Protein AF-W7JUG6-F1 (afdb_monomer)

Nearest PDB structures (foldseek):
  3zx6-assembly1_B  TM=1.721E-01  e=7.228E+00  Archaeoglobus fulgidus DSM 4304

Sequence (295 aa):
MKQVMDNFHHQTQQRFHEHEERTIKNREKCKEQCEQDIQKLILKEKIQKELTEKLSALQIDISTHDIPTCVCEKSLADKTEKFCLKCGYGLGGALTSWEIFGYTGIYGWANYAAVLAHEAGVKAGIKVVIDMFSDIPSLSRFTGFDLTKMIDGTNFNVPMEIVKVVKGLSTKLCGSSKINSFCHFPDMNNGKSLLEFANSASNAGIAQASSVQGSKVQFIKTTVADLSYNMIVSGITILVIVLVMVIIYLILRYRRKKKIYINALLFYILNYTILSNTMGLNIKKIYFFRTTNIM

Mean predicted aligned error: 19.78 Å

InterPro domains:
  IPR006373 Variant surface antigen Rifin [PF02009] (1-260)
  IPR006373 Variant surface antigen Rifin [TIGR01477] (1-260)

Foldseek 3Di:
DVVVVVVVVVVVVVVVVVVVVVVVVVVVVVVVVVVVVVVVVVVVVVVVVVVVVVVVVVVVVPPDDDDPPDDDDDDVVVVVVVVVVVVVPVPPDDPPPCPPCLPVVLVVVLVVLLVVLLVVLLVQLQVLLVVLVVPPPLNVPDPDDDSDVQTGSVPQLPLVSQLVSLVVCLCVGQPPHPPTPSVCQCPPPPNVNSSVSSNVSNVSSNVSSCVSSVVSSVVSVVVSVVSVVVVVVVVVVVVVVVVVVVVVVVVVVVVVVVVVVVVVVVVVVVVVVVVCVVVPPPPVPPVPPPPPDDD

Secondary structure (DSSP, 8-state):
-HHHHHHHHHHHHHHHHHHHHHHHHHHHHHHHHHHHHHHHHHHHHHHHHHHHHHHHHHHHH-SSS--------S-SHHHHHHHHHHHHTT-SS-TTSHHHHHHHHHHHHHHHHHHHHHHHHHHHHHHHHHHHHHT-TTTTT--S--GGGT--TTTTT-HHHHHHHHHHHHHHHHTT---SHHHHTTTGGGGHHHHHHHHHHHHHHHHHHHHHHHHHHHHHHHHHHHHHHHHHHHHHHHHHHHHHHHHHHHHHHHHHHHHHHHHHHHHHHHHHHHHHHHTT--GGGTSSSSSS---

Solvent-accessible surface area (backbone atoms only — not comparable to full-atom values): 16747 Å² total; per-residue (Å²): 112,69,72,61,53,54,52,52,51,52,55,50,55,53,52,49,54,61,50,50,54,51,53,52,56,54,51,50,54,52,49,54,51,50,53,53,51,51,53,51,50,55,54,50,51,52,52,50,52,55,52,50,52,54,50,55,56,53,56,68,70,66,70,88,83,82,84,80,81,82,78,84,67,93,66,56,78,78,51,53,59,60,52,55,55,56,63,65,69,67,72,86,76,65,100,78,56,70,79,70,52,58,62,57,47,53,55,53,50,48,54,55,50,43,53,55,23,45,54,53,5,42,56,46,9,40,49,49,35,50,49,58,53,61,68,35,81,62,51,71,76,62,81,91,78,63,64,75,81,76,45,45,90,85,35,42,72,34,35,70,50,42,43,49,50,53,49,54,47,33,57,72,75,29,69,93,54,66,83,46,70,55,48,43,38,60,57,35,78,84,26,48,57,35,51,51,49,20,44,51,36,14,51,50,9,48,50,43,13,50,52,51,19,48,57,45,44,50,52,50,52,51,53,52,50,53,52,52,50,54,52,52,55,52,52,53,53,52,52,52,53,52,51,52,51,50,52,53,48,51,54,54,51,53,53,51,54,52,53,53,54,53,51,52,52,52,51,52,51,50,52,53,53,49,51,43,63,74,67,68,62,73,68,89,70,73,86,78,80,82,89,84,83,84,127

Organism: NCBI:txid1237627

Radius of gyration: 43.35 Å; Cα contacts (8 Å, |Δi|>4): 117; chains: 1; bounding box: 102×47×135 Å

pLDDT: mean 71.57, std 19.26, range [26.8, 96.69]

Structure (mmCIF, N/CA/C/O backbone):
data_AF-W7JUG6-F1
#
_entry.id   AF-W7JUG6-F1
#
loop_
_atom_site.group_PDB
_atom_site.id
_atom_site.type_symbol
_atom_site.label_atom_id
_atom_site.label_alt_id
_atom_site.label_comp_id
_atom_site.label_asym_id
_atom_site.label_entity_id
_atom_site.label_seq_id
_atom_site.pdbx_PDB_ins_code
_atom_site.Cartn_x
_atom_site.Cartn_y
_atom_site.Cartn_z
_atom_site.occupancy
_atom_site.B_iso_or_equiv
_atom_site.auth_seq_id
_atom_site.auth_comp_id
_atom_site.auth_asym_id
_atom_site.auth_atom_id
_atom_site.pdbx_PDB_model_num
ATOM 1 N N . MET A 1 1 ? -71.637 -14.918 56.277 1.00 54.50 1 MET A N 1
ATOM 2 C CA . MET A 1 1 ? -70.154 -14.966 56.326 1.00 54.50 1 MET A CA 1
ATOM 3 C C . MET A 1 1 ? -69.550 -16.188 55.633 1.00 54.50 1 MET A C 1
ATOM 5 O O . MET A 1 1 ? -68.604 -15.983 54.890 1.00 54.50 1 MET A O 1
ATOM 9 N N . LYS A 1 2 ? -70.084 -17.415 55.785 1.00 52.69 2 LYS A N 1
ATOM 10 C CA . LYS A 1 2 ? -69.535 -18.621 55.116 1.00 52.69 2 LYS A CA 1
ATOM 11 C C . LYS A 1 2 ? -69.431 -18.514 53.581 1.00 52.69 2 LYS A C 1
ATOM 13 O O . LYS A 1 2 ? -68.357 -18.729 53.044 1.00 52.69 2 LYS A O 1
ATOM 18 N N . GLN A 1 3 ? -70.479 -18.034 52.904 1.00 59.62 3 GLN A N 1
ATOM 19 C CA . GLN A 1 3 ? -70.476 -17.869 51.437 1.00 59.62 3 GLN A CA 1
ATOM 20 C C . GLN A 1 3 ? -69.409 -16.906 50.889 1.00 59.62 3 GLN A C 1
ATOM 22 O O . GLN A 1 3 ? -68.947 -17.082 49.768 1.00 59.62 3 GLN A O 1
ATOM 27 N N . VAL A 1 4 ? -69.010 -15.884 51.653 1.00 59.19 4 VAL A N 1
ATOM 28 C CA . VAL A 1 4 ? -67.975 -14.934 51.206 1.00 59.19 4 VAL A CA 1
ATOM 29 C C . VAL A 1 4 ? -66.593 -15.580 51.309 1.00 59.19 4 VAL A C 1
ATOM 31 O O . VAL A 1 4 ? -65.774 -15.417 50.410 1.00 59.19 4 VAL A O 1
ATOM 34 N N . MET A 1 5 ? -66.359 -16.366 52.362 1.00 52.78 5 MET A N 1
ATOM 35 C CA . MET A 1 5 ? -65.107 -17.098 52.567 1.00 52.78 5 MET A CA 1
ATOM 36 C C . MET A 1 5 ? -64.889 -18.164 51.484 1.00 52.78 5 MET A C 1
ATOM 38 O O . MET A 1 5 ? -63.803 -18.233 50.914 1.00 52.78 5 MET A O 1
ATOM 42 N N . ASP A 1 6 ? -65.934 -18.927 51.146 1.00 62.78 6 ASP A N 1
ATOM 43 C CA . ASP A 1 6 ? -65.872 -19.957 50.099 1.00 62.78 6 ASP A CA 1
ATOM 44 C C . ASP A 1 6 ? -65.598 -19.349 48.715 1.00 62.78 6 ASP A C 1
ATOM 46 O O . ASP A 1 6 ? -64.808 -19.886 47.939 1.00 62.78 6 ASP A O 1
ATOM 50 N N . ASN A 1 7 ? -66.163 -18.171 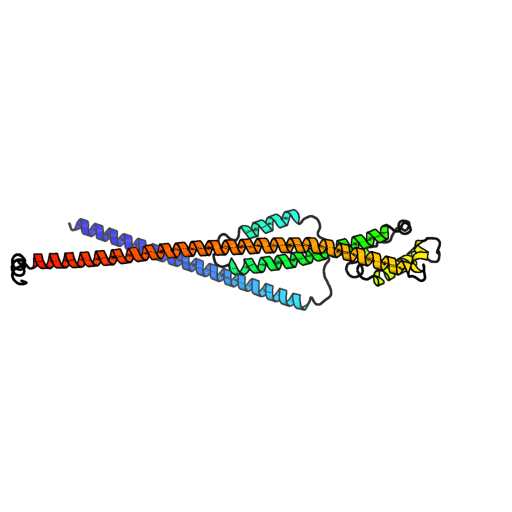48.424 1.00 65.38 7 ASN A N 1
ATOM 51 C CA . ASN A 1 7 ? -65.933 -17.478 47.156 1.00 65.38 7 ASN A CA 1
ATOM 52 C C . ASN A 1 7 ? -64.491 -16.946 47.032 1.00 65.38 7 ASN A C 1
ATOM 54 O O . ASN A 1 7 ? -63.875 -17.035 45.969 1.00 65.38 7 ASN A O 1
ATOM 58 N N . PHE A 1 8 ? -63.911 -16.447 48.131 1.00 63.53 8 PHE A N 1
ATOM 59 C CA . PHE A 1 8 ? -62.494 -16.071 48.172 1.00 63.53 8 PHE A CA 1
ATOM 60 C C . PHE A 1 8 ? -61.577 -17.283 48.010 1.00 63.53 8 PHE A C 1
ATOM 62 O O . PHE A 1 8 ? -60.572 -17.182 47.302 1.00 63.53 8 PHE A O 1
ATOM 69 N N . HIS A 1 9 ? -61.926 -18.417 48.623 1.00 63.81 9 HIS A N 1
ATOM 70 C CA . HIS A 1 9 ? -61.143 -19.648 48.539 1.00 63.81 9 HIS A CA 1
ATOM 71 C C . HIS A 1 9 ? -61.149 -20.232 47.119 1.00 63.81 9 HIS A C 1
ATOM 73 O O . HIS A 1 9 ? -60.099 -20.627 46.609 1.00 63.81 9 HIS A O 1
ATOM 79 N N . HIS A 1 10 ? -62.299 -20.193 46.440 1.00 68.56 10 HIS A N 1
ATOM 80 C CA . HIS A 1 10 ? -62.433 -20.622 45.049 1.00 68.56 10 HIS A CA 1
ATOM 81 C C . HIS A 1 10 ? -61.650 -19.707 44.091 1.00 68.56 10 HIS A C 1
ATOM 83 O O . HIS A 1 10 ? -60.929 -20.183 43.214 1.00 68.56 10 HIS A O 1
ATOM 89 N N . GLN A 1 11 ? -61.713 -18.383 44.289 1.00 63.59 11 GLN A N 1
ATOM 90 C CA . GLN A 1 11 ? -60.948 -17.425 43.481 1.00 63.59 11 GLN A CA 1
ATOM 91 C C . GLN A 1 11 ? -59.433 -17.507 43.705 1.00 63.59 11 GLN A C 1
ATOM 93 O O . GLN A 1 11 ? -58.660 -17.264 42.776 1.00 63.59 11 GLN A O 1
ATOM 98 N N . THR A 1 12 ? -58.979 -17.812 44.925 1.00 62.09 12 THR A N 1
ATOM 99 C CA . THR A 1 12 ? -57.544 -18.010 45.182 1.00 62.09 12 THR A CA 1
ATOM 100 C C . THR A 1 12 ? -57.057 -19.299 44.538 1.00 62.09 12 THR A C 1
ATOM 102 O O . THR A 1 12 ? -56.051 -19.260 43.835 1.00 62.09 12 THR A O 1
ATOM 105 N N . GLN A 1 13 ? -57.796 -20.402 44.677 1.00 68.00 13 GLN A N 1
ATOM 106 C CA . GLN A 1 13 ? -57.435 -21.688 44.077 1.00 68.00 13 GLN A CA 1
ATOM 107 C C . GLN A 1 13 ? -57.355 -21.619 42.544 1.00 68.00 13 GLN A C 1
ATOM 109 O O . GLN A 1 13 ? -56.400 -22.117 41.950 1.00 68.00 13 GLN A O 1
ATOM 114 N N . GLN A 1 14 ? -58.287 -20.913 41.901 1.00 68.31 14 GLN A N 1
ATOM 115 C CA . GLN A 1 14 ? -58.276 -20.730 40.449 1.00 68.31 14 GLN A CA 1
ATOM 116 C C . GLN A 1 14 ? -57.063 -19.913 39.971 1.00 68.31 14 GLN A C 1
ATOM 118 O O . GLN A 1 14 ? -56.427 -20.273 38.982 1.00 68.31 14 GLN A O 1
ATOM 123 N N . ARG A 1 15 ? -56.667 -18.868 40.715 1.00 59.06 15 ARG A N 1
ATOM 124 C CA . ARG A 1 15 ? -55.464 -18.080 40.396 1.00 59.06 15 ARG A CA 1
ATOM 125 C C . ARG A 1 15 ? -54.160 -18.844 40.603 1.00 59.06 15 ARG A C 1
ATOM 127 O O . ARG A 1 15 ? -53.199 -18.565 39.891 1.00 59.06 15 ARG A O 1
ATOM 134 N N . PHE A 1 16 ? -54.111 -19.789 41.542 1.00 64.31 16 PHE A N 1
ATOM 135 C CA . PHE A 1 16 ? -52.936 -20.642 41.722 1.00 64.31 16 PHE A CA 1
ATOM 136 C C . PHE A 1 16 ? -52.746 -21.592 40.536 1.00 64.31 16 PHE A C 1
ATOM 138 O O . PHE A 1 16 ? -51.653 -21.616 39.973 1.00 64.31 16 PHE A O 1
ATOM 145 N N . HIS A 1 17 ? -53.807 -22.264 40.081 1.00 73.81 17 HIS A N 1
ATOM 146 C CA . HIS A 1 17 ? -53.738 -23.128 38.895 1.00 73.81 17 HIS A CA 1
ATOM 147 C C . HIS A 1 17 ? -53.342 -22.354 37.629 1.00 73.81 17 HIS A C 1
ATOM 149 O O . HIS A 1 17 ? -52.449 -22.768 36.895 1.00 73.81 17 HIS A O 1
ATOM 155 N N . GLU A 1 18 ? -53.911 -21.167 37.423 1.00 70.69 18 GLU A N 1
ATOM 156 C CA . GLU A 1 18 ? -53.610 -20.324 36.259 1.00 70.69 18 GLU A CA 1
ATOM 157 C C . GLU A 1 18 ? -52.187 -19.721 36.298 1.00 70.69 18 GLU A C 1
ATOM 159 O O . GLU A 1 18 ? -51.617 -19.328 35.272 1.00 70.69 18 GLU A O 1
ATOM 164 N N . HIS A 1 19 ? -51.586 -19.617 37.487 1.00 61.34 19 HIS A N 1
ATOM 165 C CA . HIS A 1 19 ? -50.191 -19.210 37.647 1.00 61.34 19 HIS A CA 1
ATOM 166 C C . HIS A 1 19 ? -49.226 -20.388 37.443 1.00 61.34 19 HIS A C 1
ATOM 168 O O . HIS A 1 19 ? -48.130 -20.182 36.916 1.00 61.34 19 HIS A O 1
ATOM 174 N N . GLU A 1 20 ? -49.627 -21.600 37.826 1.00 72.00 20 GLU A N 1
ATOM 175 C CA . GLU A 1 20 ? -48.858 -22.835 37.657 1.00 72.00 20 GLU A CA 1
ATOM 176 C C . GLU A 1 20 ? -48.806 -23.285 36.188 1.00 72.00 20 GLU A C 1
ATOM 178 O O . GLU A 1 20 ? -47.730 -23.557 35.657 1.00 72.00 20 GLU A O 1
ATOM 183 N N . GLU A 1 21 ? -49.924 -23.223 35.461 1.00 76.06 21 GLU A N 1
ATOM 184 C CA . GLU A 1 21 ? -49.938 -23.503 34.018 1.00 76.06 21 GLU A CA 1
ATOM 185 C C . GLU A 1 21 ? -49.058 -22.521 33.229 1.00 76.06 21 GLU A C 1
ATOM 187 O O . GLU A 1 21 ? -48.321 -22.911 32.318 1.00 76.06 21 GLU A O 1
ATOM 192 N N . ARG A 1 22 ? -49.063 -21.233 33.603 1.00 69.56 22 ARG A N 1
ATOM 193 C CA . ARG A 1 22 ? -48.196 -20.225 32.971 1.00 69.56 22 ARG A CA 1
ATOM 194 C C . ARG A 1 22 ? -46.717 -20.468 33.243 1.00 69.56 22 ARG A C 1
ATOM 196 O O . ARG A 1 22 ? -45.898 -20.250 32.348 1.00 69.56 22 ARG A O 1
ATOM 203 N N . THR A 1 23 ? -46.347 -20.891 34.452 1.00 57.12 23 THR A N 1
ATOM 204 C CA . THR A 1 23 ? -44.943 -21.176 34.776 1.00 57.12 23 THR A CA 1
ATOM 205 C C . THR A 1 23 ? -44.452 -22.448 34.093 1.00 57.12 23 THR A C 1
ATOM 207 O O . THR A 1 23 ? -43.307 -22.460 33.640 1.00 57.12 23 THR A O 1
ATOM 210 N N . ILE A 1 24 ? -45.298 -23.470 33.935 1.00 71.25 24 ILE A N 1
ATOM 211 C CA . ILE A 1 24 ? -44.975 -24.688 33.176 1.00 71.25 24 ILE A CA 1
ATOM 212 C C . ILE A 1 24 ? -44.781 -24.361 31.688 1.00 71.25 24 ILE A C 1
ATOM 214 O O . ILE A 1 24 ? -43.706 -24.616 31.144 1.00 71.25 24 ILE A O 1
ATOM 218 N N . LYS A 1 25 ? -45.737 -23.668 31.057 1.00 79.00 25 LYS A N 1
ATOM 219 C CA . LYS A 1 25 ? -45.674 -23.299 29.630 1.00 79.00 25 LYS A CA 1
ATOM 220 C C . LYS A 1 25 ? -44.464 -22.427 29.280 1.00 79.00 25 LYS A C 1
ATOM 222 O O . LYS A 1 25 ? -43.859 -22.579 28.220 1.00 79.00 25 LYS A O 1
ATOM 227 N N . ASN A 1 26 ? -44.086 -21.505 30.165 1.00 66.44 26 ASN A N 1
ATOM 228 C CA . ASN A 1 26 ? -42.900 -20.670 29.958 1.00 66.44 26 ASN A CA 1
ATOM 229 C C . ASN A 1 26 ? -41.591 -21.455 30.136 1.00 66.44 26 ASN A C 1
ATOM 231 O O . ASN A 1 26 ? -40.605 -21.148 29.467 1.00 66.44 26 ASN A O 1
ATOM 235 N N . ARG A 1 27 ? -41.570 -22.477 31.003 1.00 66.81 27 ARG A N 1
ATOM 236 C CA . ARG A 1 27 ? -40.413 -23.371 31.158 1.00 66.81 27 ARG A CA 1
ATOM 237 C C . ARG A 1 27 ? -40.226 -24.279 29.945 1.00 66.81 27 ARG A C 1
ATOM 239 O O . ARG A 1 27 ? -39.087 -24.472 29.534 1.00 66.81 27 ARG A O 1
ATOM 246 N N . GLU A 1 28 ? -41.307 -24.786 29.358 1.00 73.50 28 GLU A N 1
ATOM 247 C CA . GLU A 1 28 ? -41.257 -25.598 28.133 1.00 73.50 28 GLU A CA 1
ATOM 248 C C . GLU A 1 28 ? -40.727 -24.798 26.940 1.00 73.50 28 GLU A C 1
ATOM 250 O O . GLU A 1 28 ? -39.766 -25.222 26.305 1.00 73.50 28 GLU A O 1
ATOM 255 N N . LYS A 1 29 ? -41.235 -23.577 26.719 1.00 72.94 29 LYS A N 1
ATOM 256 C CA . LYS A 1 29 ? -40.727 -22.687 25.658 1.00 72.94 29 LYS A CA 1
ATOM 257 C C . LYS A 1 29 ? -39.239 -22.368 25.796 1.00 72.94 29 LYS A C 1
ATOM 259 O O . LYS A 1 29 ? -38.524 -22.312 24.802 1.00 72.94 29 LYS A O 1
ATOM 264 N N . CYS A 1 30 ? -38.773 -22.163 27.028 1.00 70.00 30 CYS A N 1
ATOM 265 C CA . CYS A 1 30 ? -37.365 -21.882 27.295 1.00 70.00 30 CYS A CA 1
ATOM 266 C C . CYS A 1 30 ? -36.477 -23.112 27.020 1.00 70.00 30 CYS A C 1
ATOM 268 O O . CYS A 1 30 ? -35.371 -22.965 26.504 1.00 70.00 30 CYS A O 1
ATOM 270 N N . LYS A 1 31 ? -36.970 -24.328 27.306 1.00 73.75 31 LYS A N 1
ATOM 271 C CA . LYS A 1 31 ? -36.274 -25.579 26.963 1.00 73.75 31 LYS A CA 1
ATOM 272 C C . LYS A 1 31 ? -36.192 -25.796 25.453 1.00 73.75 31 LYS A C 1
ATOM 274 O O . LYS A 1 31 ? -35.100 -26.061 24.965 1.00 73.75 31 LYS A O 1
ATOM 279 N N . GLU A 1 32 ? -37.290 -25.606 24.719 1.00 80.25 32 GLU A N 1
ATOM 280 C CA . GLU A 1 32 ? -37.293 -25.727 23.252 1.00 80.25 32 GLU A CA 1
ATOM 281 C C . GLU A 1 32 ? -36.349 -24.715 22.589 1.00 80.25 32 GLU A C 1
ATOM 283 O O . GLU A 1 32 ? -35.596 -25.070 21.685 1.00 80.25 32 GLU A O 1
ATOM 288 N N . GLN A 1 33 ? -36.335 -23.464 23.061 1.00 64.88 33 GLN A N 1
ATOM 289 C CA . GLN A 1 33 ? -35.407 -22.447 22.558 1.00 64.88 33 GLN A CA 1
ATOM 290 C C . GLN A 1 33 ? -33.948 -22.808 22.851 1.00 64.88 33 GLN A C 1
ATOM 292 O O . GLN A 1 33 ? -33.101 -22.693 21.969 1.00 64.88 33 GLN A O 1
ATOM 297 N N . CYS A 1 34 ? -33.660 -23.304 24.058 1.00 68.06 34 CYS A N 1
ATOM 298 C CA . CYS A 1 34 ? -32.319 -23.743 24.434 1.00 68.06 34 CYS A CA 1
ATOM 299 C C . CYS A 1 34 ? -31.840 -24.919 23.566 1.00 68.06 34 CYS A C 1
ATOM 301 O O . CYS A 1 34 ? -30.722 -24.891 23.057 1.00 68.06 34 CYS A O 1
ATOM 303 N N . GLU A 1 35 ? -32.689 -25.922 23.323 1.00 80.94 35 GLU A N 1
ATOM 304 C CA . GLU A 1 35 ? -32.355 -27.057 22.452 1.00 80.94 35 GLU A CA 1
ATOM 305 C C . GLU A 1 35 ? -32.130 -26.627 20.996 1.00 80.94 35 GLU A C 1
ATOM 307 O O . GLU A 1 35 ? -31.169 -27.072 20.362 1.00 80.94 35 GLU A O 1
ATOM 312 N N . GLN A 1 36 ? -32.953 -25.713 20.474 1.00 82.00 36 GLN A N 1
ATOM 313 C CA . GLN A 1 36 ? -32.774 -25.159 19.129 1.00 82.00 36 GLN A CA 1
ATOM 314 C C . GLN A 1 36 ? -31.471 -24.365 18.989 1.00 82.00 36 GLN A C 1
ATOM 316 O O . GLN A 1 36 ? -30.787 -24.476 17.967 1.00 82.00 36 GLN A O 1
ATOM 321 N N . ASP A 1 37 ? -31.108 -23.577 19.997 1.00 69.31 37 ASP A N 1
ATOM 322 C CA . ASP A 1 37 ? -29.883 -22.781 19.970 1.00 69.31 37 ASP A CA 1
ATOM 323 C C . ASP A 1 37 ? -28.635 -23.657 20.127 1.00 69.31 37 ASP A C 1
ATOM 325 O O . ASP A 1 37 ? -27.654 -23.445 19.411 1.00 69.31 37 ASP A O 1
ATOM 329 N N . ILE A 1 38 ? -28.690 -24.708 20.954 1.00 78.94 38 ILE A N 1
ATOM 330 C CA . ILE A 1 38 ? -27.624 -25.715 21.054 1.00 78.94 38 ILE A CA 1
ATOM 331 C C . ILE A 1 38 ? -27.435 -26.437 19.712 1.00 78.94 38 ILE A C 1
ATOM 333 O O . ILE A 1 38 ? -26.302 -26.566 19.245 1.00 78.94 38 ILE A O 1
ATOM 337 N N . GLN A 1 39 ? -28.516 -26.852 19.039 1.00 74.75 39 GLN A N 1
ATOM 338 C CA . GLN A 1 39 ? -28.408 -27.481 17.716 1.00 74.75 39 GLN A CA 1
ATOM 339 C C . GLN A 1 39 ? -27.792 -26.544 16.668 1.00 74.75 39 GLN A C 1
ATOM 341 O O . GLN A 1 39 ? -26.956 -26.978 15.872 1.00 74.75 39 GLN A O 1
ATOM 346 N N . LYS A 1 40 ? -28.144 -25.251 16.681 1.00 78.50 40 LYS A N 1
ATOM 347 C CA . LYS A 1 40 ? -27.527 -24.249 15.794 1.00 78.50 40 LYS A CA 1
ATOM 348 C C . LYS A 1 40 ? -26.044 -24.047 16.093 1.00 78.50 40 LYS A C 1
ATOM 350 O O . LYS A 1 40 ? -25.264 -23.879 15.156 1.00 78.50 40 LYS A O 1
ATOM 355 N N . LEU A 1 41 ? -25.650 -24.068 17.366 1.00 80.44 41 LEU A N 1
ATOM 356 C CA . LEU A 1 41 ? -24.260 -23.886 17.785 1.00 80.44 41 LEU A CA 1
ATOM 357 C C . LEU A 1 41 ? -23.396 -25.074 17.334 1.00 80.44 41 LEU A C 1
ATOM 359 O O . LEU A 1 41 ? -22.371 -24.862 16.689 1.00 80.44 41 LEU A O 1
ATOM 363 N N . ILE A 1 42 ? -23.883 -26.306 17.521 1.00 83.19 42 ILE A N 1
ATOM 364 C CA . ILE A 1 42 ? -23.223 -27.534 17.042 1.00 83.19 42 ILE A CA 1
ATOM 365 C C . ILE A 1 42 ? -23.097 -27.546 15.510 1.00 83.19 42 ILE A C 1
ATOM 367 O O . ILE A 1 42 ? -22.052 -27.915 14.970 1.00 83.19 42 ILE A O 1
ATOM 371 N N . LEU A 1 43 ? -24.141 -27.130 14.781 1.00 82.81 43 LEU A N 1
ATOM 372 C CA . LEU A 1 43 ? -24.096 -27.061 13.316 1.00 82.81 43 LEU A CA 1
ATOM 373 C C . LEU A 1 43 ? -23.068 -26.025 12.832 1.00 82.81 43 LEU A C 1
ATOM 375 O O . LEU A 1 43 ? -22.334 -26.276 11.876 1.00 82.81 43 LEU A O 1
ATOM 379 N N . LYS A 1 44 ? -22.982 -24.879 13.515 1.00 73.88 44 LYS A N 1
ATOM 380 C CA . LYS A 1 44 ? -22.024 -23.814 13.202 1.00 73.88 44 LYS A CA 1
ATOM 381 C C . LYS A 1 44 ? -20.581 -24.238 13.484 1.00 73.88 44 LYS A C 1
ATOM 383 O O . LYS A 1 44 ? -19.711 -23.965 12.659 1.00 73.88 44 LYS A O 1
ATOM 388 N N . GLU A 1 45 ? -20.337 -24.943 14.588 1.00 76.06 45 GLU A N 1
ATOM 389 C CA . GLU A 1 45 ? -19.022 -25.516 14.900 1.00 76.06 45 GLU A CA 1
ATOM 390 C C . GLU A 1 45 ? -18.595 -26.567 13.869 1.00 76.06 45 GLU A C 1
ATOM 392 O O . GLU A 1 45 ? -17.447 -26.547 13.426 1.00 76.06 45 GLU A O 1
ATOM 397 N N . LYS A 1 46 ? -19.513 -27.433 13.413 1.00 82.81 46 LYS A N 1
ATOM 398 C CA . LYS A 1 46 ? -19.225 -28.405 12.341 1.00 82.81 46 LYS A CA 1
ATOM 399 C C . LYS A 1 46 ? -18.790 -27.729 11.041 1.00 82.81 46 LYS A C 1
ATOM 401 O O . LYS A 1 46 ? -17.787 -28.137 10.463 1.00 82.81 46 LYS A O 1
ATOM 406 N N . ILE A 1 47 ? -19.500 -26.684 10.607 1.00 76.81 47 ILE A N 1
ATOM 407 C CA . ILE A 1 47 ? -19.154 -25.940 9.384 1.00 76.81 47 ILE A CA 1
ATOM 408 C C . ILE A 1 47 ? -17.815 -25.216 9.547 1.00 76.81 47 ILE A C 1
ATOM 410 O O . ILE A 1 47 ? -16.999 -25.242 8.630 1.00 76.81 47 ILE A O 1
ATOM 414 N N . GLN A 1 48 ? -17.557 -24.592 10.703 1.00 57.28 48 GLN A N 1
ATOM 415 C CA . GLN A 1 48 ? -16.265 -23.948 10.951 1.00 57.28 48 GLN A CA 1
ATOM 416 C C . GLN A 1 48 ? -15.118 -24.952 10.926 1.00 57.28 48 GLN A C 1
ATOM 418 O O . GLN A 1 48 ? -14.107 -24.677 10.289 1.00 57.28 48 GLN A O 1
ATOM 423 N N . LYS A 1 49 ? -15.280 -26.118 11.558 1.00 81.62 49 LYS A N 1
ATOM 424 C CA . LYS A 1 49 ? -14.246 -27.152 11.572 1.00 81.62 49 LYS A CA 1
ATOM 425 C C . LYS A 1 49 ? -13.937 -27.664 10.163 1.00 81.62 49 LYS A C 1
ATOM 427 O O . LYS A 1 49 ? -12.770 -27.737 9.795 1.00 81.62 49 LYS A O 1
ATOM 432 N N . GLU A 1 50 ? -14.964 -27.923 9.353 1.00 75.88 50 GLU A N 1
ATOM 433 C CA . GLU A 1 50 ? -14.781 -28.368 7.966 1.00 75.88 50 GLU A CA 1
ATOM 434 C C . GLU A 1 50 ? -14.133 -27.280 7.089 1.00 75.88 50 GLU A C 1
ATOM 436 O O . GLU A 1 50 ? -13.278 -27.572 6.252 1.00 75.88 50 GLU A O 1
ATOM 441 N N . LEU A 1 51 ? -14.493 -26.009 7.299 1.00 67.50 51 LEU A N 1
ATOM 442 C CA . LEU A 1 51 ? -13.898 -24.880 6.582 1.00 67.50 51 LEU A CA 1
ATOM 443 C C . LEU A 1 51 ? -12.423 -24.682 6.966 1.00 67.50 51 LEU A C 1
ATOM 445 O O . LEU A 1 51 ? -11.592 -24.453 6.093 1.00 67.50 51 LEU A O 1
ATOM 449 N N . THR A 1 52 ? -12.086 -24.785 8.254 1.00 64.31 52 THR A N 1
ATOM 450 C CA . THR A 1 52 ? -10.709 -24.654 8.746 1.00 64.31 52 THR A CA 1
ATOM 451 C C . THR A 1 52 ? -9.833 -25.805 8.267 1.00 64.31 52 THR A C 1
ATOM 453 O O . THR A 1 52 ? -8.716 -25.553 7.826 1.00 64.31 52 THR A O 1
ATOM 456 N N . GLU A 1 53 ? -10.336 -27.042 8.269 1.00 72.19 53 GLU A N 1
ATOM 457 C CA . GLU A 1 53 ? -9.609 -28.195 7.724 1.00 72.19 53 GLU A CA 1
ATOM 458 C C . GLU A 1 53 ? -9.346 -28.020 6.220 1.00 72.19 53 GLU A C 1
ATOM 460 O O . GLU A 1 53 ? -8.196 -28.132 5.791 1.00 72.19 53 GLU A O 1
ATOM 465 N N . LYS A 1 54 ? -10.352 -27.618 5.426 1.00 67.81 54 LYS A N 1
ATOM 466 C CA . LYS A 1 54 ? -10.171 -27.340 3.986 1.00 67.81 54 LYS A CA 1
ATOM 467 C C . LYS A 1 54 ? -9.210 -26.184 3.713 1.00 67.81 54 LYS A C 1
ATOM 469 O O . LYS A 1 54 ? -8.402 -26.279 2.796 1.00 67.81 54 LYS A O 1
ATOM 474 N N . LEU A 1 55 ? -9.264 -25.111 4.503 1.00 61.22 55 LEU A N 1
ATOM 475 C CA . LEU A 1 55 ? -8.338 -23.984 4.364 1.00 61.22 55 LEU A CA 1
ATOM 476 C C . LEU A 1 55 ? -6.911 -24.363 4.770 1.00 61.22 55 LEU A C 1
ATOM 478 O O . LEU A 1 55 ? -5.972 -23.958 4.096 1.00 61.22 55 LEU A O 1
ATOM 482 N N .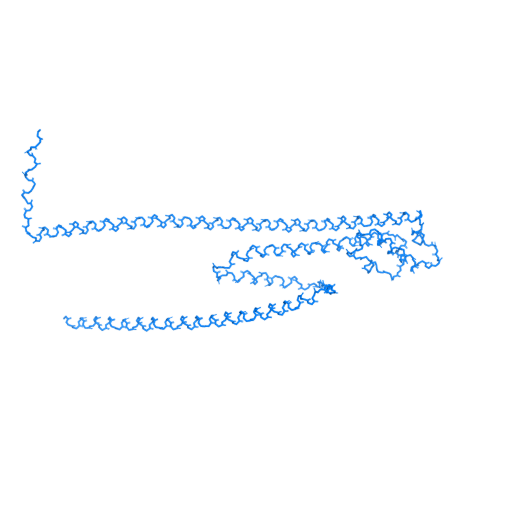 SER A 1 56 ? -6.740 -25.180 5.812 1.00 56.72 56 SER A N 1
ATOM 483 C CA . SER A 1 56 ? -5.422 -25.667 6.233 1.00 56.72 56 SER A CA 1
ATOM 484 C C . SER A 1 56 ? -4.801 -26.632 5.219 1.00 56.72 56 SER A C 1
ATOM 486 O O . SER A 1 56 ? -3.602 -26.556 4.970 1.00 56.72 56 SER A O 1
ATOM 488 N N . ALA A 1 57 ? -5.619 -27.467 4.567 1.00 54.69 57 ALA A N 1
ATOM 489 C CA . ALA A 1 57 ? -5.184 -28.319 3.466 1.00 54.69 57 ALA A CA 1
ATOM 490 C C . ALA A 1 57 ? -4.770 -27.487 2.239 1.00 54.69 57 ALA A C 1
ATOM 492 O O . ALA A 1 57 ? -3.699 -27.716 1.688 1.00 54.69 57 ALA A O 1
ATOM 493 N N . LEU A 1 58 ? -5.548 -26.458 1.869 1.00 49.53 58 LEU A N 1
ATOM 494 C CA . LEU A 1 58 ? -5.183 -25.538 0.781 1.00 49.53 58 LEU A CA 1
ATOM 495 C C . LEU A 1 58 ? -3.910 -24.732 1.081 1.00 49.53 58 LEU A C 1
ATOM 4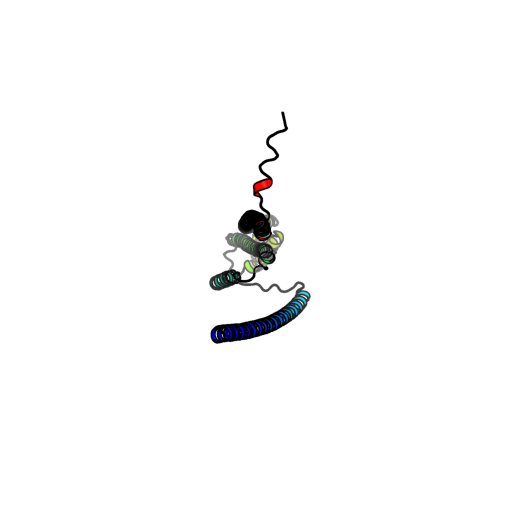97 O O . LEU A 1 58 ? -3.171 -24.388 0.166 1.00 49.53 58 LEU A O 1
ATOM 501 N N . GLN A 1 59 ? -3.648 -24.404 2.346 1.00 41.06 59 GLN A N 1
ATOM 502 C CA . GLN A 1 59 ? -2.507 -23.573 2.731 1.00 41.06 59 GLN A CA 1
ATOM 503 C C . GLN A 1 59 ? -1.167 -24.330 2.708 1.00 41.06 59 GLN A C 1
ATOM 505 O O . GLN A 1 59 ? -0.124 -23.691 2.597 1.00 41.06 59 GLN A O 1
ATOM 510 N N . ILE A 1 60 ? -1.182 -25.668 2.759 1.00 45.50 60 ILE A N 1
ATOM 511 C CA . ILE A 1 60 ? 0.020 -26.500 2.572 1.00 45.50 60 ILE A CA 1
ATOM 512 C C . ILE A 1 60 ? 0.411 -26.570 1.084 1.00 45.50 60 ILE A C 1
ATOM 514 O O . ILE A 1 60 ? 1.601 -26.577 0.775 1.00 45.50 60 ILE A O 1
ATOM 518 N N . ASP A 1 61 ? -0.564 -26.527 0.170 1.00 37.34 61 ASP A N 1
ATOM 519 C CA . ASP A 1 61 ? -0.319 -26.580 -1.280 1.00 37.34 61 ASP A CA 1
ATOM 520 C C . ASP A 1 61 ? 0.093 -25.227 -1.896 1.00 37.34 61 ASP A C 1
ATOM 522 O O . ASP A 1 61 ? 0.667 -25.188 -2.982 1.00 37.34 61 ASP A O 1
ATOM 526 N N . ILE A 1 62 ? -0.116 -24.102 -1.201 1.00 36.12 62 ILE A N 1
ATOM 527 C CA . ILE A 1 62 ? 0.303 -22.766 -1.667 1.00 36.12 62 ILE A CA 1
ATOM 528 C C . ILE A 1 62 ? 1.704 -22.446 -1.119 1.00 36.12 62 ILE A C 1
ATOM 530 O O . ILE A 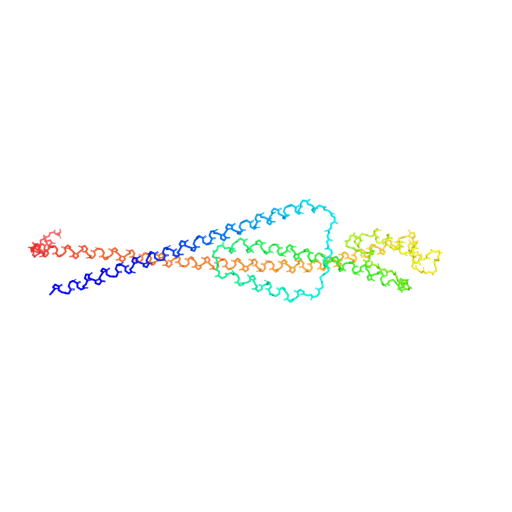1 62 ? 1.929 -21.461 -0.417 1.00 36.12 62 ILE A O 1
ATOM 534 N N . SER A 1 63 ? 2.685 -23.285 -1.447 1.00 36.59 63 SER A N 1
ATOM 535 C CA . SER A 1 63 ? 4.065 -22.814 -1.555 1.00 36.59 63 SER A CA 1
ATOM 536 C C . SER A 1 63 ? 4.334 -22.411 -3.005 1.00 36.59 63 SER A C 1
ATOM 538 O O . SER A 1 63 ? 4.347 -23.225 -3.918 1.00 36.59 63 SER A O 1
ATOM 540 N N . THR A 1 64 ? 4.555 -21.106 -3.154 1.00 39.38 64 THR A N 1
ATOM 541 C CA . THR A 1 64 ? 5.462 -20.444 -4.103 1.00 39.38 64 THR A CA 1
ATOM 542 C C . THR A 1 64 ? 5.127 -20.209 -5.579 1.00 39.38 64 THR A C 1
ATOM 544 O O . THR A 1 64 ? 5.963 -19.520 -6.153 1.00 39.38 64 THR A O 1
ATOM 547 N N . HIS A 1 65 ? 4.008 -20.603 -6.215 1.00 36.16 65 HIS A N 1
ATOM 548 C CA . HIS A 1 65 ? 3.919 -20.367 -7.684 1.00 36.16 65 HIS A CA 1
ATOM 549 C C . HIS A 1 65 ? 2.681 -19.763 -8.364 1.00 36.16 65 HIS A C 1
ATOM 551 O O . HIS A 1 65 ? 2.826 -19.466 -9.539 1.00 36.16 65 HIS A O 1
ATOM 557 N N . ASP A 1 66 ? 1.559 -19.423 -7.717 1.00 37.03 66 ASP A N 1
ATOM 558 C CA . ASP A 1 66 ? 0.449 -18.783 -8.460 1.00 37.03 66 ASP A CA 1
ATOM 559 C C . ASP A 1 66 ? -0.276 -17.686 -7.663 1.00 37.03 66 ASP A C 1
ATOM 561 O O . ASP A 1 66 ? -1.222 -17.931 -6.916 1.00 37.03 66 ASP A O 1
ATOM 565 N N . ILE A 1 67 ? 0.161 -16.435 -7.847 1.00 29.72 67 ILE A N 1
ATOM 566 C CA . ILE A 1 67 ? -0.641 -15.242 -7.545 1.00 29.72 67 ILE A CA 1
ATOM 567 C C . ILE A 1 67 ? -1.509 -14.981 -8.784 1.00 29.72 67 ILE A C 1
ATOM 569 O O . ILE A 1 67 ? -0.958 -14.564 -9.808 1.00 29.72 67 ILE A O 1
ATOM 573 N N . PRO A 1 68 ? -2.843 -15.171 -8.751 1.00 32.34 68 PRO A N 1
ATOM 574 C CA . PRO A 1 68 ? -3.671 -14.707 -9.845 1.00 32.34 68 PRO A CA 1
ATOM 575 C C . PRO A 1 68 ? -3.727 -13.179 -9.779 1.00 32.34 68 PRO A C 1
ATOM 577 O O . PRO A 1 68 ? -4.061 -12.570 -8.762 1.00 32.34 68 PRO A O 1
ATOM 580 N N . THR A 1 69 ? -3.365 -12.556 -10.891 1.00 29.67 69 THR A N 1
ATOM 581 C CA . THR A 1 69 ? -3.474 -11.126 -11.158 1.00 29.67 69 THR A CA 1
ATOM 582 C C . THR A 1 69 ? -4.938 -10.689 -11.074 1.00 29.67 69 THR A C 1
ATOM 584 O O . THR A 1 69 ? -5.723 -10.862 -12.004 1.00 29.67 69 THR A O 1
ATOM 587 N N . CYS A 1 70 ? -5.334 -10.101 -9.944 1.00 28.20 70 CYS A N 1
ATOM 588 C CA . CYS A 1 70 ? -6.657 -9.502 -9.782 1.00 28.20 70 CYS A CA 1
ATOM 589 C C . CYS A 1 70 ? -6.739 -8.174 -10.549 1.00 28.20 70 CYS A C 1
ATOM 591 O O . CYS A 1 70 ? -6.423 -7.103 -10.034 1.00 28.20 70 CYS A O 1
ATOM 593 N N . VAL A 1 71 ? -7.204 -8.243 -11.796 1.00 26.80 71 VAL A N 1
ATOM 594 C CA . VAL A 1 71 ? -7.687 -7.083 -12.552 1.00 26.80 71 VAL A CA 1
ATOM 595 C C . VAL A 1 71 ? -9.020 -6.637 -11.944 1.00 26.80 71 VAL A C 1
ATOM 597 O O . VAL A 1 71 ? -10.059 -7.261 -12.143 1.00 26.80 71 VAL A O 1
ATOM 600 N N . CYS A 1 72 ? -8.994 -5.546 -11.179 1.00 29.34 72 CYS A N 1
ATOM 601 C CA . CYS A 1 72 ? -10.200 -4.884 -10.683 1.00 29.34 72 CYS A CA 1
ATOM 602 C C . CYS A 1 72 ? -10.872 -4.089 -11.809 1.00 29.34 72 CYS A C 1
ATOM 604 O O . CYS A 1 72 ? -10.565 -2.917 -12.041 1.00 29.34 72 CYS A O 1
ATOM 606 N N . GLU A 1 73 ? -11.812 -4.727 -12.499 1.00 27.66 73 GLU A N 1
ATOM 607 C CA . GLU A 1 73 ? -12.768 -4.052 -13.369 1.00 27.66 73 GLU A CA 1
ATOM 608 C C . GLU A 1 73 ? -13.894 -3.399 -12.538 1.00 27.66 73 GLU A C 1
ATOM 610 O O . GLU A 1 73 ? -14.267 -3.872 -11.464 1.00 27.66 73 GLU A O 1
ATOM 615 N N . LYS A 1 74 ? -14.392 -2.261 -13.036 1.00 31.14 74 LYS A N 1
ATOM 616 C CA . LYS A 1 74 ? -15.166 -1.160 -12.413 1.00 31.14 74 LYS A CA 1
ATOM 617 C C . LYS A 1 74 ? -16.431 -1.479 -11.573 1.00 31.14 74 LYS A C 1
ATOM 619 O O . LYS A 1 74 ? -17.166 -0.556 -11.241 1.00 31.14 74 LYS A O 1
ATOM 624 N N . SER A 1 75 ? -16.706 -2.715 -11.163 1.00 32.72 75 SER A N 1
ATOM 625 C CA . SER A 1 75 ? -17.973 -3.103 -10.511 1.00 32.72 75 SER A CA 1
ATOM 626 C C . SER A 1 75 ? -17.996 -3.026 -8.969 1.00 32.72 75 SER A C 1
ATOM 628 O O . SER A 1 75 ? -19.028 -3.327 -8.367 1.00 32.72 75 SER A O 1
ATOM 630 N N . LEU A 1 76 ? -16.903 -2.654 -8.289 1.00 39.94 76 LEU A N 1
ATOM 631 C CA . LEU A 1 76 ? -16.831 -2.746 -6.817 1.00 39.94 76 LEU A CA 1
ATOM 632 C C . LEU A 1 76 ? -17.378 -1.538 -6.045 1.00 39.94 76 LEU A C 1
ATOM 634 O O . LEU A 1 76 ? -17.655 -1.693 -4.859 1.00 39.94 76 LEU A O 1
ATOM 638 N N . ALA A 1 77 ? -17.605 -0.385 -6.677 1.00 40.62 77 ALA A N 1
ATOM 639 C CA . ALA A 1 77 ? -18.196 0.765 -5.981 1.00 40.62 77 ALA A CA 1
ATOM 640 C C . ALA A 1 77 ? -19.657 0.512 -5.547 1.00 40.62 77 ALA A C 1
ATOM 642 O O . ALA A 1 77 ? -20.081 1.027 -4.523 1.00 40.62 77 ALA A O 1
ATOM 643 N N . ASP A 1 78 ? -20.387 -0.357 -6.255 1.00 31.08 78 ASP A N 1
ATOM 644 C CA . ASP A 1 78 ? -21.797 -0.670 -5.962 1.00 31.08 78 ASP A CA 1
ATOM 645 C C . ASP A 1 78 ? -21.969 -1.824 -4.939 1.00 31.08 78 ASP A C 1
ATOM 647 O O . ASP A 1 78 ? -23.030 -2.023 -4.346 1.00 31.08 78 ASP A O 1
ATOM 651 N N . LYS A 1 79 ? -20.901 -2.596 -4.668 1.00 37.91 79 LYS A N 1
ATOM 652 C CA . LYS A 1 79 ? -20.930 -3.753 -3.743 1.00 37.91 79 LYS A CA 1
ATOM 653 C C . LYS A 1 79 ? -20.297 -3.480 -2.379 1.00 37.91 79 LYS A C 1
ATOM 655 O O . LYS A 1 79 ? -20.675 -4.130 -1.401 1.00 37.91 79 LYS A O 1
ATOM 660 N N . THR A 1 80 ? -19.368 -2.530 -2.284 1.00 43.47 80 THR A N 1
ATOM 661 C CA . THR A 1 80 ? -18.720 -2.158 -1.015 1.00 43.47 80 THR A CA 1
ATOM 662 C C . THR A 1 80 ? -19.633 -1.322 -0.120 1.00 43.47 80 THR A C 1
ATOM 664 O O . THR A 1 80 ? -19.570 -1.470 1.101 1.00 43.47 80 THR A O 1
ATOM 667 N N . GLU A 1 81 ? -20.565 -0.553 -0.689 1.00 36.47 81 GLU A N 1
ATOM 668 C CA . GLU A 1 81 ? -21.560 0.202 0.083 1.00 36.47 81 GLU A CA 1
ATOM 669 C C . GLU A 1 81 ? -22.555 -0.738 0.798 1.00 36.47 81 GLU A C 1
ATOM 671 O O . GLU A 1 81 ? -22.863 -0.567 1.980 1.00 36.47 81 GLU A O 1
ATOM 676 N N . LYS A 1 82 ? -22.954 -1.841 0.146 1.00 34.78 82 LYS A N 1
ATOM 677 C CA . LYS A 1 82 ? -23.882 -2.840 0.711 1.00 34.78 82 LYS A CA 1
ATOM 678 C C . LYS A 1 82 ? -23.237 -3.771 1.747 1.00 34.78 82 LYS A C 1
ATOM 680 O O . LYS A 1 82 ? -23.938 -4.300 2.610 1.00 34.78 82 LYS A O 1
ATOM 685 N N . PHE A 1 83 ? -21.919 -3.977 1.678 1.00 35.12 83 PHE A N 1
ATOM 686 C CA . PHE A 1 83 ? -21.163 -4.767 2.659 1.00 35.12 83 PHE A CA 1
ATOM 687 C C . PHE A 1 83 ? -20.847 -3.951 3.924 1.00 35.12 83 PHE A C 1
ATOM 689 O O . PHE A 1 83 ? -20.971 -4.469 5.033 1.00 35.12 83 PHE A O 1
ATOM 696 N N . CYS A 1 84 ? -20.561 -2.652 3.777 1.00 43.00 84 CYS A N 1
ATOM 697 C CA . CYS A 1 84 ? -20.361 -1.741 4.907 1.00 43.00 84 CYS A CA 1
ATOM 698 C C . CYS A 1 84 ? -21.662 -1.539 5.718 1.00 43.00 84 CYS A C 1
ATOM 700 O O . CYS A 1 84 ? -21.654 -1.625 6.946 1.00 43.00 84 CYS A O 1
ATOM 702 N N . LEU A 1 85 ? -22.813 -1.412 5.040 1.00 35.53 85 LEU A N 1
ATOM 703 C CA . LEU A 1 85 ? -24.131 -1.312 5.689 1.00 35.53 85 LEU A CA 1
ATOM 704 C C . LEU A 1 85 ? -24.588 -2.612 6.378 1.00 35.53 85 LEU A C 1
ATOM 706 O O . LEU A 1 85 ? -25.286 -2.553 7.391 1.00 35.53 85 LEU A O 1
ATOM 710 N N . LYS A 1 86 ? -24.171 -3.790 5.891 1.00 38.75 86 LYS A N 1
ATOM 711 C CA . LYS A 1 86 ? -24.492 -5.077 6.540 1.00 38.75 86 LYS A CA 1
ATOM 712 C C . LYS A 1 86 ? -23.652 -5.365 7.788 1.00 38.75 86 LYS A C 1
ATOM 714 O O . LYS A 1 86 ? -24.154 -6.038 8.683 1.00 38.75 86 LYS A O 1
ATOM 719 N N . CYS A 1 87 ? -22.435 -4.826 7.893 1.00 44.91 87 CYS A N 1
ATOM 720 C CA . CYS A 1 87 ? -21.636 -4.912 9.122 1.00 44.91 87 CYS A CA 1
ATOM 721 C C . CYS A 1 87 ? -22.133 -3.960 10.226 1.00 44.91 87 CYS A C 1
ATOM 723 O O . CYS A 1 87 ? -22.026 -4.290 11.403 1.00 44.91 87 CYS A O 1
ATOM 725 N N . GLY A 1 88 ? -22.731 -2.815 9.870 1.00 40.81 88 GLY A N 1
ATOM 726 C CA . GLY A 1 88 ? -23.275 -1.861 10.847 1.00 40.81 88 GLY A CA 1
ATOM 727 C C . GLY A 1 88 ? -24.582 -2.306 11.518 1.00 40.81 88 GLY A C 1
ATOM 728 O O . GLY A 1 88 ? -24.807 -2.006 12.687 1.00 40.81 88 GLY A O 1
ATOM 729 N N . TYR A 1 89 ? -25.435 -3.064 10.818 1.00 38.44 89 TYR A N 1
ATOM 730 C CA . TYR A 1 89 ? -26.769 -3.445 11.317 1.00 38.44 89 TYR A CA 1
ATOM 731 C C . TYR A 1 89 ? -26.825 -4.773 12.098 1.00 38.44 89 TYR A C 1
ATOM 733 O O . TYR A 1 89 ? -27.880 -5.133 12.617 1.00 38.44 89 TYR A O 1
ATOM 741 N N . GLY A 1 90 ? -25.705 -5.495 12.231 1.00 41.94 90 GLY A N 1
ATOM 742 C CA . GLY A 1 90 ? -25.619 -6.730 13.029 1.00 41.94 90 GLY A CA 1
ATOM 743 C C . GLY A 1 90 ? -25.357 -6.519 14.529 1.00 41.94 90 GLY A C 1
ATOM 744 O O . GLY A 1 90 ? -25.334 -7.481 15.289 1.00 41.94 90 GLY A O 1
ATOM 745 N N . LEU A 1 91 ? -25.154 -5.273 14.966 1.00 41.78 91 LEU A N 1
ATOM 746 C CA . LEU A 1 91 ? -24.627 -4.924 16.294 1.00 41.78 91 LEU A CA 1
ATOM 747 C C . LEU A 1 91 ? -25.693 -4.525 17.329 1.00 41.78 91 LEU A C 1
ATOM 749 O O . LEU A 1 91 ? -25.362 -4.100 18.432 1.00 41.78 91 LEU A O 1
ATOM 753 N N . GLY A 1 92 ? -26.976 -4.699 17.007 1.00 39.75 92 GLY A N 1
ATOM 754 C CA . GLY A 1 92 ? -28.084 -4.409 17.924 1.00 39.75 92 GLY A CA 1
ATOM 755 C C . GLY A 1 92 ? -28.391 -5.498 18.962 1.00 39.75 92 GLY A C 1
ATOM 756 O O . GLY A 1 92 ? -29.303 -5.312 19.762 1.00 39.75 92 GLY A O 1
ATOM 757 N N . GLY A 1 93 ? -27.686 -6.636 18.974 1.00 39.72 93 GLY A N 1
ATOM 758 C CA . GLY A 1 93 ? -28.098 -7.769 19.809 1.00 39.72 93 GLY A CA 1
ATOM 759 C C . GLY A 1 93 ? -27.018 -8.803 20.099 1.00 39.72 93 GLY A C 1
ATOM 760 O O . GLY A 1 93 ? -27.132 -9.927 19.635 1.00 39.72 93 GLY A O 1
ATOM 761 N N . ALA A 1 94 ? -25.992 -8.439 20.870 1.00 34.84 94 ALA A N 1
ATOM 762 C CA . ALA A 1 94 ? -25.282 -9.335 21.795 1.00 34.84 94 ALA A CA 1
ATOM 763 C C . ALA A 1 94 ? -24.187 -8.534 22.513 1.00 34.84 94 ALA A C 1
ATOM 765 O O . ALA A 1 94 ? -23.165 -8.177 21.931 1.00 34.84 94 ALA A O 1
ATOM 766 N N . LEU A 1 95 ? -24.400 -8.263 23.798 1.00 40.88 95 LEU A N 1
ATOM 767 C CA . LEU A 1 95 ? -23.541 -7.452 24.668 1.00 40.88 95 LEU A CA 1
ATOM 768 C C . LEU A 1 95 ? -22.168 -8.076 25.005 1.00 40.88 95 LEU A C 1
ATOM 770 O O . LEU A 1 95 ? -21.582 -7.727 26.021 1.00 40.88 95 LEU A O 1
ATOM 774 N N . THR A 1 96 ? -21.620 -8.988 24.200 1.00 43.53 96 THR A N 1
ATOM 775 C CA . THR A 1 96 ? -20.361 -9.681 24.550 1.00 43.53 96 THR A CA 1
ATOM 776 C C . THR A 1 96 ? -19.345 -9.811 23.415 1.00 43.53 96 THR A C 1
ATOM 778 O O . THR A 1 96 ? -18.295 -10.408 23.616 1.00 43.53 96 THR A O 1
ATOM 781 N N . SER A 1 97 ? -19.591 -9.240 22.229 1.00 42.22 97 SER A N 1
ATOM 782 C CA . SER A 1 97 ? -18.645 -9.337 21.094 1.00 42.22 97 SER A CA 1
ATOM 783 C C . SER A 1 97 ? -17.890 -8.040 20.764 1.00 42.22 97 SER A C 1
ATOM 785 O O . SER A 1 97 ? -17.026 -8.048 19.889 1.00 42.22 97 SER A O 1
ATOM 787 N N . TRP A 1 98 ? -18.181 -6.930 21.453 1.00 45.41 98 TRP A N 1
ATOM 788 C CA . TRP A 1 98 ? -17.631 -5.605 21.117 1.00 45.41 98 TRP A CA 1
ATOM 789 C C . TRP A 1 98 ? -16.131 -5.449 21.427 1.00 45.41 98 TRP A C 1
ATOM 791 O O . TRP A 1 98 ? -15.451 -4.654 20.784 1.00 45.41 98 TRP A O 1
ATOM 801 N N . GLU A 1 99 ? -15.575 -6.240 22.348 1.00 47.09 99 GLU A N 1
ATOM 802 C CA . GLU A 1 99 ? -14.180 -6.071 22.790 1.00 47.09 99 GLU A CA 1
ATOM 803 C C . GLU A 1 99 ? -13.160 -6.876 21.965 1.00 47.09 99 GLU A C 1
ATOM 805 O O . GLU A 1 99 ? -12.000 -6.485 21.876 1.00 47.09 99 GLU A O 1
ATOM 810 N N . ILE A 1 100 ? -13.575 -7.956 21.292 1.00 53.84 100 ILE A N 1
ATOM 811 C CA . ILE A 1 100 ? -12.640 -8.855 20.584 1.00 53.84 100 ILE A CA 1
ATOM 812 C C . ILE A 1 100 ? -12.506 -8.488 19.094 1.00 53.84 100 ILE A C 1
ATOM 814 O O . ILE A 1 100 ? -11.427 -8.620 18.511 1.00 53.84 100 ILE A O 1
ATOM 818 N N . PHE A 1 101 ? -13.570 -7.962 18.475 1.00 46.97 101 PHE A N 1
ATOM 819 C CA . PHE A 1 101 ? -13.577 -7.631 17.043 1.00 46.97 101 PHE A CA 1
ATOM 820 C C . PHE A 1 101 ? -13.233 -6.168 16.722 1.00 46.97 101 PHE A C 1
ATOM 822 O O . PHE A 1 101 ? -12.811 -5.885 15.602 1.00 46.97 101 PHE A O 1
ATOM 829 N N . GLY A 1 102 ? -13.361 -5.242 17.681 1.00 54.09 102 GLY A N 1
ATOM 830 C CA . GLY A 1 102 ? -13.082 -3.818 17.449 1.00 54.09 102 GLY A CA 1
ATOM 831 C C . GLY A 1 102 ? -11.598 -3.532 17.206 1.00 54.09 102 GLY A C 1
ATOM 832 O O . GLY A 1 102 ? -11.244 -2.849 16.250 1.00 54.09 102 GLY A O 1
ATOM 833 N N . TYR A 1 103 ? -10.715 -4.111 18.027 1.00 52.41 103 TYR A N 1
ATOM 834 C CA . TYR A 1 103 ? -9.273 -3.873 17.916 1.00 52.41 103 TYR A CA 1
ATOM 835 C C . TYR A 1 103 ? -8.667 -4.654 16.739 1.00 52.41 103 TYR A C 1
ATOM 837 O O . TYR A 1 103 ? -8.019 -4.076 15.872 1.00 52.41 103 TYR A O 1
ATOM 845 N N . THR A 1 104 ? -8.941 -5.959 16.638 1.00 57.59 104 THR A N 1
ATOM 846 C CA . THR A 1 104 ? -8.366 -6.840 15.600 1.00 57.59 104 THR A CA 1
ATOM 847 C C . THR A 1 104 ? -8.803 -6.468 14.178 1.00 57.59 104 THR A C 1
ATOM 849 O O . THR A 1 104 ? -8.006 -6.579 13.243 1.00 57.59 104 THR A O 1
ATOM 852 N N . GLY A 1 105 ? -10.026 -5.952 14.011 1.00 65.50 105 GLY A N 1
ATOM 853 C CA . GLY A 1 105 ? -10.546 -5.506 12.719 1.00 65.50 105 GLY A CA 1
ATOM 854 C C . GLY A 1 105 ? -9.820 -4.282 12.155 1.00 65.50 105 GLY A C 1
ATOM 855 O O . GLY A 1 105 ? -9.507 -4.257 10.965 1.00 65.50 105 GLY A O 1
ATOM 856 N N . ILE A 1 106 ? -9.490 -3.298 13.000 1.00 71.38 106 ILE A N 1
ATOM 857 C CA . ILE A 1 106 ? -8.830 -2.055 12.567 1.00 71.38 106 ILE A CA 1
ATOM 858 C C . ILE A 1 106 ? -7.405 -2.340 12.075 1.00 71.38 106 ILE A C 1
ATOM 860 O O . ILE A 1 106 ? -7.028 -1.881 10.996 1.00 71.38 106 ILE A O 1
ATOM 864 N N . TYR A 1 107 ? -6.626 -3.146 12.807 1.00 69.94 107 TYR A N 1
ATOM 865 C CA . TYR A 1 107 ? -5.270 -3.516 12.375 1.00 69.94 107 TYR A CA 1
ATOM 866 C C . TYR A 1 107 ? -5.276 -4.413 11.134 1.00 69.94 107 TYR A C 1
ATOM 868 O O . TYR A 1 107 ? -4.443 -4.230 10.247 1.00 69.94 107 TYR A O 1
ATOM 876 N N . GLY A 1 108 ? -6.231 -5.344 11.027 1.00 75.81 108 GLY A N 1
ATOM 877 C CA . GLY A 1 108 ? -6.394 -6.172 9.829 1.00 75.81 108 GLY A CA 1
ATOM 878 C C . GLY A 1 108 ? -6.662 -5.332 8.578 1.00 75.81 108 GLY A C 1
ATOM 879 O O . GLY A 1 108 ? -6.018 -5.524 7.545 1.00 75.81 108 GLY A O 1
ATOM 880 N N . TRP A 1 109 ? -7.552 -4.342 8.688 1.00 78.19 109 TRP A N 1
ATOM 881 C CA . TRP A 1 109 ? -7.866 -3.430 7.588 1.00 78.19 109 TRP A CA 1
ATOM 882 C C . TRP A 1 109 ? -6.693 -2.505 7.244 1.00 78.19 109 TRP A C 1
ATOM 884 O O . TRP A 1 109 ? -6.411 -2.288 6.067 1.00 78.19 109 TRP A O 1
ATOM 894 N N . ALA A 1 110 ? -5.963 -2.013 8.251 1.00 79.56 110 ALA A N 1
ATOM 895 C CA . ALA A 1 110 ? -4.775 -1.185 8.055 1.00 79.56 110 ALA A CA 1
ATOM 896 C C . ALA A 1 110 ? -3.667 -1.925 7.290 1.00 79.56 110 ALA A C 1
ATOM 898 O O . ALA A 1 110 ? -3.080 -1.364 6.365 1.00 79.56 110 ALA A O 1
ATOM 899 N N . ASN A 1 111 ? -3.423 -3.196 7.624 1.00 80.25 111 ASN A N 1
ATOM 900 C CA . ASN A 1 111 ? -2.451 -4.034 6.920 1.00 80.25 111 ASN A CA 1
ATOM 901 C C . ASN A 1 111 ? -2.865 -4.274 5.462 1.00 80.25 111 ASN A C 1
ATOM 903 O O . ASN A 1 111 ? -2.052 -4.107 4.555 1.00 80.25 111 ASN A O 1
ATOM 907 N N . TYR A 1 112 ? -4.138 -4.595 5.219 1.00 78.06 112 TYR A N 1
ATOM 908 C CA . TYR A 1 112 ? -4.659 -4.755 3.861 1.00 78.06 112 TYR A CA 1
ATOM 909 C C . TYR A 1 112 ? -4.549 -3.458 3.042 1.00 78.06 112 TYR A C 1
ATOM 911 O O . TYR A 1 112 ? -4.080 -3.463 1.903 1.00 78.06 112 TYR A O 1
ATOM 919 N N . ALA A 1 113 ? -4.908 -2.320 3.638 1.00 81.06 113 ALA A N 1
ATOM 920 C CA . ALA A 1 113 ? -4.792 -1.017 2.996 1.00 81.06 113 ALA A CA 1
ATOM 921 C C . ALA A 1 113 ? -3.327 -0.643 2.695 1.00 81.06 113 ALA A C 1
ATOM 923 O O . ALA A 1 113 ? -3.052 -0.037 1.659 1.00 81.06 113 ALA A O 1
ATOM 924 N N . ALA A 1 114 ? -2.376 -1.037 3.550 1.00 82.44 114 ALA A N 1
ATOM 925 C CA . ALA A 1 114 ? -0.948 -0.829 3.315 1.00 82.44 114 ALA A CA 1
ATOM 926 C C . ALA A 1 114 ? -0.429 -1.640 2.113 1.00 82.44 114 ALA A C 1
ATOM 928 O O . ALA A 1 114 ? 0.355 -1.116 1.321 1.00 82.44 114 ALA A O 1
ATOM 929 N N . VAL A 1 115 ? -0.913 -2.873 1.922 1.00 87.38 115 VAL A N 1
ATOM 930 C CA . VAL A 1 115 ? -0.596 -3.688 0.733 1.00 87.38 115 VAL A CA 1
ATOM 931 C C . VAL A 1 115 ? -1.102 -3.007 -0.544 1.00 87.38 115 VAL A C 1
ATOM 933 O O . VAL A 1 115 ? -0.339 -2.835 -1.493 1.00 87.38 115 VAL A O 1
ATOM 936 N N . LEU A 1 116 ? -2.346 -2.517 -0.546 1.00 86.06 116 LEU A N 1
ATOM 937 C CA . LEU A 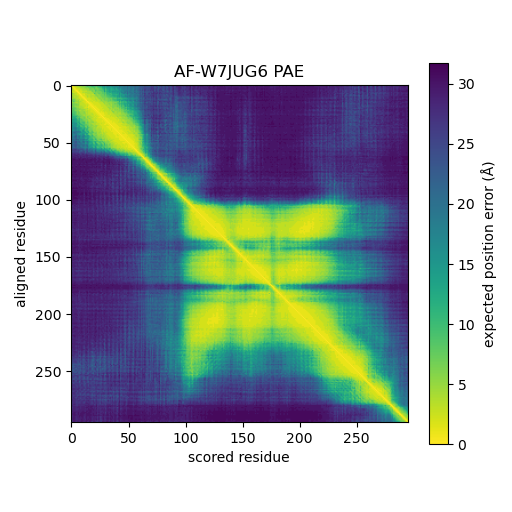1 116 ? -2.903 -1.770 -1.684 1.00 86.06 116 LEU A CA 1
ATOM 938 C C . LEU A 1 116 ? -2.160 -0.450 -1.953 1.00 86.06 116 LEU A C 1
ATOM 940 O O . LEU A 1 116 ? -2.030 -0.012 -3.100 1.00 86.06 116 LEU A O 1
ATOM 944 N N . ALA A 1 117 ? -1.673 0.212 -0.901 1.00 86.50 117 ALA A N 1
ATOM 945 C CA . ALA A 1 117 ? -0.857 1.414 -1.030 1.00 86.50 117 ALA A CA 1
ATOM 946 C C . ALA A 1 117 ? 0.488 1.115 -1.705 1.00 86.50 117 ALA A C 1
ATOM 948 O O . ALA A 1 117 ? 0.906 1.879 -2.577 1.00 86.50 117 ALA A O 1
ATOM 949 N N . HIS A 1 118 ? 1.127 -0.001 -1.346 1.00 85.31 118 HIS A N 1
ATOM 950 C CA . HIS A 1 118 ? 2.361 -0.463 -1.975 1.00 85.31 118 HIS A CA 1
ATOM 951 C C . HIS A 1 118 ? 2.151 -0.797 -3.457 1.00 85.31 118 HIS A C 1
ATOM 953 O O . HIS A 1 118 ? 2.887 -0.295 -4.302 1.00 85.31 118 HIS A O 1
ATOM 959 N N . GLU A 1 119 ? 1.110 -1.561 -3.802 1.00 88.81 119 GLU A N 1
ATOM 960 C CA . GLU A 1 119 ? 0.789 -1.895 -5.199 1.00 88.81 119 GLU A CA 1
ATOM 961 C C . GLU A 1 119 ? 0.562 -0.635 -6.051 1.00 88.81 119 GLU A C 1
ATOM 963 O O . GLU A 1 119 ? 1.089 -0.504 -7.158 1.00 88.81 119 GLU A O 1
ATOM 968 N N . ALA A 1 120 ? -0.165 0.346 -5.511 1.00 88.06 120 ALA A N 1
ATOM 969 C CA . ALA A 1 120 ? -0.370 1.620 -6.187 1.00 88.06 120 ALA A CA 1
ATOM 970 C C . ALA A 1 120 ? 0.927 2.431 -6.348 1.00 88.06 120 ALA A C 1
ATOM 972 O O . ALA A 1 120 ? 1.093 3.100 -7.369 1.00 88.06 120 ALA A O 1
ATOM 973 N N . GLY A 1 121 ? 1.827 2.375 -5.362 1.00 89.88 121 GLY A N 1
ATOM 974 C CA . GLY A 1 121 ? 3.164 2.960 -5.446 1.00 89.88 121 GLY A CA 1
ATOM 975 C C . GLY A 1 121 ? 3.974 2.330 -6.575 1.00 89.88 121 GLY A C 1
ATOM 976 O O . GLY A 1 121 ? 4.430 3.037 -7.470 1.00 89.88 121 GLY A O 1
ATOM 977 N N . VAL A 1 122 ? 4.066 0.999 -6.604 1.00 92.94 122 VAL A N 1
ATOM 978 C CA . VAL A 1 122 ? 4.766 0.246 -7.657 1.00 92.94 122 VAL A CA 1
ATOM 979 C C . VAL A 1 122 ? 4.209 0.579 -9.043 1.00 92.94 122 VAL A C 1
ATOM 981 O O . VAL A 1 122 ? 4.971 0.921 -9.945 1.00 92.94 122 VAL A O 1
ATOM 984 N N . LYS A 1 123 ? 2.881 0.587 -9.211 1.00 93.62 123 LYS A N 1
ATOM 985 C CA . LYS A 1 123 ? 2.240 0.949 -10.486 1.00 93.62 123 LYS A CA 1
ATOM 986 C C . LYS A 1 123 ? 2.586 2.373 -10.937 1.00 93.62 123 LYS A C 1
ATOM 988 O O . LYS A 1 123 ? 2.784 2.606 -12.128 1.00 93.62 123 LYS A O 1
ATOM 993 N N . ALA A 1 124 ? 2.662 3.323 -10.006 1.00 93.62 124 ALA A N 1
ATOM 994 C CA . ALA A 1 124 ? 3.059 4.696 -10.307 1.00 93.62 124 ALA A CA 1
ATOM 995 C C . ALA A 1 124 ? 4.552 4.807 -10.664 1.00 93.62 124 ALA A C 1
ATOM 997 O O . ALA A 1 124 ? 4.895 5.537 -11.591 1.00 93.62 124 ALA A O 1
ATOM 998 N N . GLY A 1 125 ? 5.419 4.065 -9.970 1.00 93.25 125 GLY A N 1
ATOM 999 C CA . GLY A 1 125 ? 6.851 4.000 -10.264 1.00 93.25 125 GLY A CA 1
ATOM 1000 C C . GLY A 1 125 ? 7.135 3.430 -11.652 1.00 93.25 125 GLY A C 1
ATOM 1001 O O . GLY A 1 125 ? 7.837 4.063 -12.435 1.00 93.25 125 GLY A O 1
ATOM 1002 N N . ILE A 1 126 ? 6.514 2.295 -11.996 1.00 94.19 126 ILE A N 1
ATOM 1003 C CA . ILE A 1 126 ? 6.606 1.685 -13.334 1.00 94.19 126 ILE A CA 1
ATOM 1004 C C . ILE A 1 126 ? 6.171 2.681 -14.411 1.00 94.19 126 ILE A C 1
ATOM 1006 O O . ILE A 1 126 ? 6.860 2.837 -15.416 1.00 94.19 126 ILE A O 1
ATOM 1010 N N . LYS A 1 127 ? 5.056 3.391 -14.192 1.00 94.81 127 LYS A N 1
ATOM 1011 C CA . LYS A 1 127 ? 4.561 4.386 -15.147 1.00 94.81 127 LYS A CA 1
ATOM 1012 C C . LYS A 1 127 ? 5.607 5.468 -15.440 1.00 94.81 127 LYS A C 1
ATOM 1014 O O . LYS A 1 127 ? 5.850 5.745 -16.604 1.00 94.81 127 LYS A O 1
ATOM 1019 N N . VAL A 1 128 ? 6.259 6.024 -14.416 1.00 95.12 128 VAL A N 1
ATOM 1020 C CA . VAL A 1 128 ? 7.307 7.047 -14.602 1.00 95.12 128 VAL A CA 1
ATOM 1021 C C . VAL A 1 128 ? 8.479 6.517 -15.420 1.00 95.12 128 VAL A C 1
ATOM 1023 O O . VAL A 1 128 ? 8.968 7.213 -16.306 1.00 95.12 128 VAL A O 1
ATOM 1026 N N . VAL A 1 129 ? 8.911 5.281 -15.160 1.00 93.94 129 VAL A N 1
ATOM 1027 C CA . VAL A 1 129 ? 9.983 4.657 -15.945 1.00 93.94 129 VAL A CA 1
ATOM 1028 C C . VAL A 1 129 ? 9.561 4.540 -17.413 1.00 93.94 129 VAL A C 1
ATOM 1030 O O . VAL A 1 129 ? 10.316 4.936 -18.296 1.00 93.94 129 VAL A O 1
ATOM 1033 N N . ILE A 1 130 ? 8.347 4.057 -17.688 1.00 91.12 130 ILE A N 1
ATOM 1034 C CA . ILE A 1 130 ? 7.806 3.923 -19.052 1.00 91.12 130 ILE A CA 1
ATOM 1035 C C . ILE A 1 130 ? 7.654 5.285 -19.748 1.00 91.12 130 ILE A C 1
ATOM 1037 O O . ILE A 1 130 ? 7.961 5.400 -20.937 1.00 91.12 130 ILE A O 1
ATOM 1041 N N . ASP A 1 131 ? 7.220 6.315 -19.026 1.00 90.38 131 ASP A N 1
ATOM 1042 C CA . ASP A 1 131 ? 7.086 7.674 -19.555 1.00 90.38 131 ASP A CA 1
ATOM 1043 C C . ASP A 1 131 ? 8.469 8.223 -19.964 1.00 90.38 131 ASP A C 1
ATOM 1045 O O . ASP A 1 131 ? 8.625 8.702 -21.085 1.00 90.38 131 ASP A O 1
ATOM 1049 N N . MET A 1 132 ? 9.518 8.004 -19.156 1.00 90.31 132 MET A N 1
ATOM 1050 C CA . MET A 1 132 ? 10.897 8.376 -19.522 1.00 90.31 132 MET A CA 1
ATOM 1051 C C . MET A 1 132 ? 11.416 7.667 -20.776 1.00 90.31 132 MET A C 1
ATOM 1053 O O . MET A 1 132 ? 12.201 8.235 -21.533 1.00 90.31 132 MET A O 1
ATOM 1057 N N . PHE A 1 133 ? 11.000 6.422 -21.012 1.00 85.69 133 PHE A N 1
ATOM 1058 C CA . PHE A 1 133 ? 11.301 5.727 -22.263 1.00 85.69 133 PHE A CA 1
ATOM 1059 C C . PHE A 1 133 ? 10.554 6.329 -23.453 1.00 85.69 133 PHE A C 1
ATOM 1061 O O . PHE A 1 133 ? 11.110 6.423 -24.547 1.00 85.69 133 PHE A O 1
ATOM 1068 N N . SER A 1 134 ? 9.305 6.734 -23.239 1.00 83.12 134 SER A N 1
ATOM 1069 C CA . SER A 1 134 ? 8.450 7.337 -24.264 1.00 83.12 134 SER A CA 1
ATOM 1070 C C . SER A 1 134 ? 8.936 8.730 -24.671 1.00 83.12 134 SER A C 1
ATOM 1072 O O . SER A 1 134 ? 8.816 9.104 -25.837 1.00 83.12 134 SER A O 1
ATOM 1074 N N . ASP A 1 135 ? 9.566 9.452 -23.744 1.00 82.56 135 ASP A N 1
ATOM 1075 C CA . ASP A 1 135 ? 10.187 10.757 -23.983 1.00 82.56 135 ASP A CA 1
ATOM 1076 C C . ASP A 1 135 ? 11.438 10.684 -24.867 1.00 82.56 135 ASP A C 1
ATOM 1078 O O . ASP A 1 135 ? 11.909 11.713 -25.349 1.00 82.56 135 ASP A O 1
ATOM 1082 N N . ILE A 1 136 ? 11.983 9.489 -25.132 1.00 80.12 136 ILE A N 1
ATOM 1083 C CA . ILE A 1 136 ? 13.095 9.327 -26.068 1.00 80.12 136 ILE A CA 1
ATOM 1084 C C . ILE A 1 136 ? 12.540 9.511 -27.493 1.00 80.12 136 ILE A C 1
ATOM 1086 O O . ILE A 1 136 ? 11.917 8.596 -28.039 1.00 80.12 136 ILE A O 1
ATOM 1090 N N . PRO A 1 137 ? 12.837 10.629 -28.190 1.00 70.56 137 PRO A N 1
ATOM 1091 C CA . PRO A 1 137 ? 12.240 10.944 -29.496 1.00 70.56 137 PRO A CA 1
ATOM 1092 C C . PRO A 1 137 ? 12.636 9.950 -30.599 1.00 70.56 137 PRO A C 1
ATOM 1094 O O . PRO A 1 137 ? 12.059 9.922 -31.681 1.00 70.56 137 PRO A O 1
ATOM 1097 N N . SER A 1 138 ? 13.653 9.132 -30.331 1.00 71.44 138 SER A N 1
ATOM 1098 C CA . SER A 1 138 ? 14.136 8.081 -31.226 1.00 71.44 138 SER A CA 1
ATOM 1099 C C . SER A 1 138 ? 13.332 6.781 -31.108 1.00 71.44 138 SER A C 1
ATOM 1101 O O . SER A 1 138 ? 13.393 5.955 -32.014 1.00 71.44 138 SER A O 1
ATOM 1103 N N . LEU A 1 139 ? 12.607 6.594 -29.999 1.00 71.81 139 LEU A N 1
ATOM 1104 C CA . LEU A 1 139 ? 11.866 5.376 -29.678 1.00 71.81 139 LEU A CA 1
ATOM 1105 C C . LEU A 1 139 ? 10.441 5.406 -30.252 1.00 71.81 139 LEU A C 1
ATOM 1107 O O . LEU A 1 139 ? 9.944 4.383 -30.710 1.00 71.81 139 LEU A O 1
ATOM 1111 N N . SER A 1 140 ? 9.832 6.593 -30.329 1.00 66.88 140 SER A N 1
ATOM 1112 C CA . SER A 1 140 ? 8.485 6.820 -30.882 1.00 66.88 140 SER A CA 1
ATOM 1113 C C . SER A 1 140 ? 8.332 6.450 -32.365 1.00 66.88 140 SER A C 1
ATOM 1115 O O . SER A 1 140 ? 7.217 6.270 -32.848 1.00 66.88 140 SER A O 1
ATOM 1117 N N . ARG A 1 141 ? 9.445 6.315 -33.100 1.00 68.12 141 ARG A N 1
ATOM 1118 C CA . ARG A 1 141 ? 9.460 5.872 -34.506 1.00 68.12 141 ARG A CA 1
ATOM 1119 C C . ARG A 1 141 ? 9.301 4.364 -34.675 1.00 68.12 141 ARG A C 1
ATOM 1121 O O . ARG A 1 141 ? 9.001 3.914 -35.779 1.00 68.12 141 ARG A O 1
ATOM 1128 N N . PHE A 1 142 ? 9.518 3.587 -33.619 1.00 69.31 142 PHE A N 1
ATOM 1129 C CA . PHE A 1 142 ? 9.337 2.145 -33.654 1.00 69.31 142 PHE A CA 1
ATOM 1130 C C . PHE A 1 142 ? 7.906 1.810 -33.233 1.00 69.31 142 PHE A C 1
ATOM 1132 O O . PHE A 1 142 ? 7.444 2.206 -32.168 1.00 69.31 142 PHE A O 1
ATOM 1139 N N . THR A 1 143 ? 7.188 1.079 -34.079 1.00 64.19 143 THR A N 1
ATOM 1140 C CA . THR A 1 143 ? 5.846 0.576 -33.772 1.00 64.19 143 THR A CA 1
ATOM 1141 C C . THR A 1 143 ? 5.939 -0.919 -33.458 1.00 64.19 143 THR A C 1
ATOM 1143 O O . THR A 1 143 ? 6.720 -1.635 -34.081 1.00 64.19 143 THR A O 1
ATOM 1146 N N . GLY A 1 144 ? 5.187 -1.397 -32.460 1.00 67.62 144 GLY A N 1
ATOM 1147 C CA . GLY A 1 144 ? 5.068 -2.834 -32.164 1.00 67.62 144 GLY A CA 1
ATOM 1148 C C . GLY A 1 144 ? 5.858 -3.382 -30.966 1.00 67.62 144 GLY A C 1
ATOM 1149 O O . GLY A 1 144 ? 5.958 -4.600 -30.835 1.00 67.62 144 GLY A O 1
ATOM 1150 N N . PHE A 1 145 ? 6.389 -2.540 -30.073 1.00 75.00 145 PHE A N 1
ATOM 1151 C CA . PHE A 1 145 ? 6.936 -2.989 -28.785 1.00 75.00 145 PHE A CA 1
ATOM 1152 C C . PHE A 1 145 ? 6.075 -2.489 -27.619 1.00 75.00 145 PHE A C 1
ATOM 1154 O O . PHE A 1 145 ? 5.470 -1.423 -27.691 1.00 75.00 145 PHE A O 1
ATOM 1161 N N . ASP A 1 146 ? 6.019 -3.280 -26.549 1.00 82.06 146 ASP A N 1
ATOM 1162 C CA . ASP A 1 146 ? 5.215 -2.993 -25.364 1.00 82.06 146 ASP A CA 1
ATOM 1163 C C . ASP A 1 146 ? 6.122 -2.962 -24.128 1.00 82.06 146 ASP A C 1
ATOM 1165 O O . ASP A 1 146 ? 6.519 -4.004 -23.600 1.00 82.06 146 ASP A O 1
ATOM 1169 N N . LEU A 1 147 ? 6.480 -1.747 -23.696 1.00 84.06 147 LEU A N 1
ATOM 1170 C CA . LEU A 1 147 ? 7.315 -1.503 -22.512 1.00 84.06 147 LEU A CA 1
ATOM 1171 C C . LEU A 1 147 ? 6.686 -2.080 -21.239 1.00 84.06 147 LEU A C 1
ATOM 1173 O O . LEU A 1 147 ? 7.418 -2.496 -20.344 1.00 84.06 147 LEU A O 1
ATOM 1177 N N . THR A 1 148 ? 5.353 -2.172 -21.174 1.00 82.44 148 THR A N 1
ATOM 1178 C CA . THR A 1 148 ? 4.643 -2.688 -19.992 1.00 82.44 148 THR A CA 1
ATOM 1179 C C . THR A 1 148 ? 4.898 -4.176 -19.748 1.00 82.44 148 THR A C 1
ATOM 1181 O O . THR A 1 148 ? 4.755 -4.643 -18.625 1.00 82.44 148 THR A O 1
ATOM 1184 N N . LYS A 1 149 ? 5.317 -4.924 -20.778 1.00 85.50 149 LYS A N 1
ATOM 1185 C CA . LYS A 1 149 ? 5.698 -6.342 -20.663 1.00 85.50 149 LYS A CA 1
ATOM 1186 C C . LYS A 1 149 ? 7.167 -6.546 -20.310 1.00 85.50 149 LYS A C 1
ATOM 1188 O O . LYS A 1 149 ? 7.562 -7.660 -19.983 1.00 85.50 149 LYS A O 1
ATOM 1193 N N . MET A 1 150 ? 7.985 -5.505 -20.453 1.00 86.56 150 MET A N 1
ATOM 1194 C CA . MET A 1 150 ? 9.423 -5.563 -20.187 1.00 86.56 150 MET A CA 1
ATOM 1195 C C . MET A 1 150 ? 9.788 -4.930 -18.848 1.00 86.56 150 MET A C 1
ATOM 1197 O O . MET A 1 150 ? 10.817 -5.288 -18.286 1.00 86.56 150 MET A O 1
ATOM 1201 N N . ILE A 1 151 ? 8.966 -4.004 -18.348 1.00 90.25 151 ILE A N 1
ATOM 1202 C CA . ILE A 1 151 ? 9.179 -3.301 -17.085 1.00 90.25 151 ILE A CA 1
ATOM 1203 C C . ILE A 1 151 ? 8.020 -3.617 -16.142 1.00 90.25 151 ILE A C 1
ATOM 1205 O O . ILE A 1 151 ? 6.864 -3.333 -16.450 1.00 90.25 151 ILE A O 1
ATOM 1209 N N . ASP A 1 152 ? 8.340 -4.187 -14.989 1.00 90.31 152 ASP A N 1
ATOM 1210 C CA . ASP A 1 152 ? 7.400 -4.621 -13.965 1.00 90.31 152 ASP A CA 1
ATOM 1211 C C . ASP A 1 152 ? 7.876 -4.221 -12.560 1.00 90.31 152 ASP A C 1
ATOM 1213 O O . ASP A 1 152 ? 8.876 -3.522 -12.387 1.00 90.31 152 ASP A O 1
ATOM 1217 N N . GLY A 1 153 ? 7.145 -4.664 -11.534 1.00 86.50 153 GLY A N 1
ATOM 1218 C CA . GLY A 1 153 ? 7.433 -4.325 -10.141 1.00 86.50 153 GLY A CA 1
ATOM 1219 C C . GLY A 1 153 ? 8.746 -4.887 -9.591 1.00 86.50 153 GLY A C 1
ATOM 1220 O O . GLY A 1 153 ? 9.165 -4.468 -8.515 1.00 86.50 153 GLY A O 1
ATOM 1221 N N . THR A 1 154 ? 9.395 -5.810 -10.299 1.00 88.25 154 THR A N 1
ATOM 1222 C CA . THR A 1 154 ? 10.641 -6.463 -9.876 1.00 88.25 154 THR A CA 1
ATOM 1223 C C . THR A 1 154 ? 11.885 -5.851 -10.506 1.00 88.25 154 THR A C 1
ATOM 1225 O O . THR A 1 154 ? 12.978 -6.012 -9.966 1.00 88.25 154 THR A O 1
ATOM 1228 N N . ASN A 1 155 ? 11.733 -5.150 -11.632 1.00 91.19 155 ASN A N 1
ATOM 1229 C CA . ASN A 1 155 ? 12.864 -4.690 -12.431 1.00 91.19 155 ASN A CA 1
ATOM 1230 C C . ASN A 1 155 ? 12.957 -3.159 -12.576 1.00 91.19 155 ASN A C 1
ATOM 1232 O O . ASN A 1 155 ? 14.047 -2.642 -12.821 1.00 91.19 155 ASN A O 1
ATOM 1236 N N . PHE A 1 156 ? 11.862 -2.416 -12.365 1.00 90.94 156 PHE A N 1
ATOM 1237 C CA . PHE A 1 156 ? 11.832 -0.959 -12.554 1.00 90.94 156 PHE A CA 1
ATOM 1238 C C . PHE A 1 156 ? 12.748 -0.195 -11.585 1.00 90.94 156 PHE A C 1
ATOM 1240 O O . PHE A 1 156 ? 13.113 0.947 -11.848 1.00 90.94 156 PHE A O 1
ATOM 1247 N N . ASN A 1 157 ? 13.092 -0.815 -10.456 1.00 91.50 157 ASN A N 1
ATOM 1248 C CA . ASN A 1 157 ? 13.948 -0.279 -9.401 1.00 91.50 157 ASN A CA 1
ATOM 1249 C C . ASN A 1 157 ? 15.390 -0.818 -9.464 1.00 91.50 157 ASN A C 1
ATOM 1251 O O . ASN A 1 157 ? 16.187 -0.531 -8.570 1.00 91.50 157 ASN A O 1
ATOM 1255 N N . VAL A 1 158 ? 15.725 -1.613 -10.486 1.00 93.75 158 VAL A N 1
ATOM 1256 C CA . VAL A 1 158 ? 17.060 -2.183 -10.680 1.00 93.75 158 VAL A CA 1
ATOM 1257 C C . VAL A 1 158 ? 17.660 -1.611 -11.967 1.00 93.75 158 VAL A C 1
ATOM 1259 O O . VAL A 1 158 ? 17.332 -2.077 -13.062 1.00 93.75 158 VAL A O 1
ATOM 1262 N N . PRO A 1 159 ? 18.603 -0.652 -11.877 1.00 92.62 159 PRO A N 1
ATOM 1263 C CA . PRO A 1 159 ? 19.192 -0.010 -13.052 1.00 92.62 159 PRO A CA 1
ATOM 1264 C C . PRO A 1 159 ? 19.760 -1.008 -14.070 1.00 92.62 159 PRO A C 1
ATOM 1266 O O . PRO A 1 159 ? 19.583 -0.850 -15.273 1.00 92.62 159 PRO A O 1
ATOM 1269 N N . MET A 1 160 ? 20.400 -2.086 -13.611 1.00 92.81 160 MET A N 1
ATOM 1270 C CA . MET A 1 160 ? 20.982 -3.089 -14.509 1.00 92.81 160 MET A CA 1
ATOM 1271 C C . MET A 1 160 ? 19.943 -3.895 -15.301 1.00 92.81 160 MET A C 1
ATOM 1273 O O . MET A 1 160 ? 20.242 -4.311 -16.421 1.00 92.81 160 MET A O 1
ATOM 1277 N N . GLU A 1 161 ? 18.732 -4.093 -14.777 1.00 93.06 161 GLU A N 1
ATOM 1278 C CA . GLU A 1 161 ? 17.651 -4.728 -15.539 1.00 93.06 161 GLU A CA 1
ATOM 1279 C C . GLU A 1 161 ? 17.118 -3.780 -16.614 1.00 93.06 161 GLU A C 1
ATOM 1281 O O . GLU A 1 161 ? 16.943 -4.183 -17.762 1.00 93.06 161 GLU A O 1
ATOM 1286 N N . ILE A 1 162 ? 17.001 -2.487 -16.301 1.00 91.44 162 ILE A N 1
ATOM 1287 C CA . ILE A 1 162 ? 16.661 -1.454 -17.287 1.00 91.44 162 ILE A CA 1
ATOM 1288 C C . ILE A 1 162 ? 17.705 -1.431 -18.418 1.00 91.44 162 ILE A C 1
ATOM 1290 O O . ILE A 1 162 ? 17.341 -1.432 -19.594 1.00 91.44 162 ILE A O 1
ATOM 1294 N N . VAL A 1 163 ? 19.004 -1.507 -18.095 1.00 92.00 163 VAL A N 1
ATOM 1295 C CA . VAL A 1 163 ? 20.091 -1.627 -19.090 1.00 92.00 163 VAL A CA 1
ATOM 1296 C C . VAL A 1 163 ? 19.887 -2.843 -20.002 1.00 92.00 163 VAL A C 1
ATOM 1298 O O . VAL A 1 163 ? 20.043 -2.726 -21.221 1.00 92.00 163 VAL A O 1
ATOM 1301 N N . LYS A 1 164 ? 19.536 -4.010 -19.441 1.00 92.38 164 LYS A N 1
ATOM 1302 C CA . LYS A 1 164 ? 19.261 -5.229 -20.224 1.00 92.38 164 LYS A CA 1
ATOM 1303 C C . LYS A 1 164 ? 18.055 -5.047 -21.139 1.00 92.38 164 LYS A C 1
ATOM 1305 O O . LYS A 1 164 ? 18.140 -5.421 -22.307 1.00 92.38 164 LYS A O 1
ATOM 1310 N N . VAL A 1 165 ? 16.978 -4.433 -20.647 1.00 90.31 165 VAL A N 1
ATOM 1311 C CA . VAL A 1 165 ? 15.782 -4.117 -21.441 1.00 90.31 165 VAL A CA 1
ATOM 1312 C C . VAL A 1 165 ? 16.149 -3.226 -22.627 1.00 90.31 165 VAL A C 1
ATOM 1314 O O . VAL A 1 165 ? 15.815 -3.563 -23.761 1.00 90.31 165 VAL A O 1
ATOM 1317 N N . VAL A 1 166 ? 16.913 -2.148 -22.414 1.00 89.44 166 VAL A N 1
ATOM 1318 C CA . VAL A 1 166 ? 17.311 -1.239 -23.506 1.00 89.44 166 VAL A CA 1
ATOM 1319 C C . VAL A 1 166 ? 18.202 -1.941 -24.531 1.00 89.44 166 VAL A C 1
ATOM 1321 O O . VAL A 1 166 ? 18.007 -1.771 -25.733 1.00 89.44 166 VAL A O 1
ATOM 1324 N N . LYS A 1 167 ? 19.160 -2.767 -24.089 1.00 88.81 167 LYS A N 1
ATOM 1325 C CA . LYS A 1 167 ? 20.004 -3.560 -25.000 1.00 88.81 167 LYS A CA 1
ATOM 1326 C C . LYS A 1 167 ? 19.185 -4.585 -25.791 1.00 88.81 167 LYS A C 1
ATOM 1328 O O . LYS A 1 167 ? 19.368 -4.716 -27.000 1.00 88.81 167 LYS A O 1
ATOM 1333 N N . GLY A 1 168 ? 18.257 -5.280 -25.137 1.00 88.31 168 GLY A N 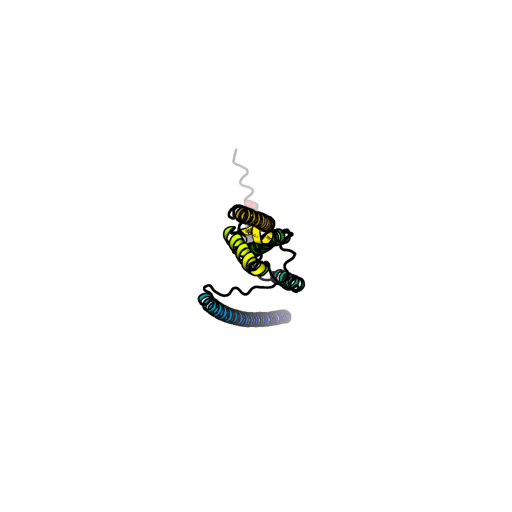1
ATOM 1334 C CA . GLY A 1 168 ? 17.339 -6.223 -25.779 1.00 88.31 168 GLY A CA 1
ATOM 1335 C C . GLY A 1 168 ? 16.414 -5.548 -26.796 1.00 88.31 168 GLY A C 1
ATOM 1336 O O . GLY A 1 168 ? 16.173 -6.088 -27.872 1.00 88.31 168 GLY A O 1
ATOM 1337 N N . LEU A 1 169 ? 15.944 -4.336 -26.497 1.00 86.69 169 LEU A N 1
ATOM 1338 C CA . LEU A 1 169 ? 15.169 -3.519 -27.431 1.00 86.69 169 LEU A CA 1
ATOM 1339 C C . LEU A 1 169 ? 16.015 -3.056 -28.614 1.00 86.69 169 LEU A C 1
ATOM 1341 O O . LEU A 1 169 ? 15.591 -3.205 -29.754 1.00 86.69 169 LEU A O 1
ATOM 1345 N N . SER A 1 170 ? 17.221 -2.546 -28.363 1.00 85.44 170 SER A N 1
ATOM 1346 C CA . SER A 1 170 ? 18.130 -2.103 -29.422 1.00 85.44 170 SER A CA 1
ATOM 1347 C C . SER A 1 170 ? 18.462 -3.242 -30.388 1.00 85.44 170 SER A C 1
ATOM 1349 O O . SER A 1 170 ? 18.295 -3.091 -31.594 1.00 85.44 170 SER A O 1
ATOM 1351 N N . THR A 1 171 ? 18.812 -4.426 -29.880 1.00 84.69 171 THR A N 1
ATOM 1352 C CA . THR A 1 171 ? 19.103 -5.594 -30.735 1.00 84.69 171 THR A CA 1
ATOM 1353 C C . THR A 1 171 ? 17.908 -6.022 -31.592 1.00 84.69 171 THR A C 1
ATOM 1355 O O . THR A 1 171 ? 18.090 -6.325 -32.770 1.00 84.69 171 THR A O 1
ATOM 1358 N N . LYS A 1 172 ? 16.684 -5.998 -31.046 1.00 85.12 172 LYS A N 1
ATOM 1359 C CA . LYS A 1 172 ? 15.459 -6.338 -31.791 1.00 85.12 172 LYS A CA 1
ATOM 1360 C C . LYS A 1 172 ? 15.065 -5.288 -32.830 1.00 85.12 172 LYS A C 1
ATOM 1362 O O . LYS A 1 172 ? 14.604 -5.654 -33.905 1.00 85.12 172 LYS A O 1
ATOM 1367 N N . LEU A 1 173 ? 15.204 -4.003 -32.504 1.00 82.19 173 LEU A N 1
ATOM 1368 C CA . LEU A 1 173 ? 14.695 -2.899 -33.325 1.00 82.19 173 LEU A CA 1
ATOM 1369 C C . LEU A 1 173 ? 15.698 -2.410 -34.377 1.00 82.19 173 LEU A C 1
ATOM 1371 O O . LEU A 1 173 ? 15.291 -1.924 -35.428 1.00 82.19 173 LEU A O 1
ATOM 1375 N N . CYS A 1 174 ? 16.999 -2.517 -34.106 1.00 81.31 174 CYS A N 1
ATOM 1376 C CA . CYS A 1 174 ? 18.038 -1.900 -34.931 1.00 81.31 174 CYS A CA 1
ATOM 1377 C C . CYS A 1 174 ? 18.687 -2.847 -35.947 1.00 81.31 174 CYS A C 1
ATOM 1379 O O . CYS A 1 174 ? 19.288 -2.377 -36.916 1.00 81.31 174 CYS A O 1
ATOM 1381 N N . GLY A 1 175 ? 18.576 -4.167 -35.762 1.00 73.50 175 GLY A N 1
ATOM 1382 C CA . GLY A 1 175 ? 19.258 -5.139 -36.622 1.00 73.50 175 GLY A CA 1
ATOM 1383 C C . GLY A 1 175 ? 20.748 -4.799 -36.788 1.00 73.50 175 GLY A C 1
ATOM 1384 O O . GLY A 1 175 ? 21.438 -4.521 -35.810 1.00 73.50 175 GLY A O 1
ATOM 1385 N N . SER A 1 176 ? 21.241 -4.774 -38.030 1.00 61.50 176 SER A N 1
ATOM 1386 C CA . SER A 1 176 ? 22.610 -4.349 -38.376 1.00 61.50 176 SER A CA 1
ATOM 1387 C C . SER A 1 176 ? 22.756 -2.850 -38.689 1.00 61.50 176 SER A C 1
ATOM 1389 O O . SER A 1 176 ? 23.874 -2.377 -38.896 1.00 61.50 176 SER A O 1
ATOM 1391 N N . SER A 1 177 ? 21.661 -2.086 -38.739 1.00 60.22 177 SER A N 1
ATOM 1392 C CA . SER A 1 177 ? 21.671 -0.681 -39.164 1.00 60.22 177 SER A CA 1
ATOM 1393 C C . SER A 1 177 ? 21.744 0.272 -37.972 1.00 60.22 177 SER A C 1
ATOM 1395 O O . SER A 1 177 ? 20.779 0.460 -37.236 1.00 60.22 177 SER A O 1
ATOM 1397 N N . LYS A 1 178 ? 22.879 0.967 -37.826 1.00 64.88 178 LYS A N 1
ATOM 1398 C CA . LYS A 1 178 ? 23.107 1.991 -36.784 1.00 64.88 178 LYS A CA 1
ATOM 1399 C C . LYS A 1 178 ? 22.603 3.396 -37.164 1.00 64.88 178 LYS A C 1
ATOM 1401 O O . LYS A 1 178 ? 23.113 4.387 -36.657 1.00 64.88 178 LYS A O 1
ATOM 1406 N N . ILE A 1 179 ? 21.629 3.501 -38.070 1.00 64.38 179 ILE A N 1
ATOM 1407 C CA . ILE A 1 179 ? 21.207 4.789 -38.657 1.00 64.38 179 ILE A CA 1
ATOM 1408 C C . ILE A 1 179 ? 20.428 5.653 -37.643 1.00 64.38 179 ILE A C 1
ATOM 1410 O O . ILE A 1 179 ? 20.494 6.879 -37.698 1.00 64.38 179 ILE A O 1
ATOM 1414 N N . ASN A 1 180 ? 19.735 5.037 -36.676 1.00 73.62 180 ASN A N 1
ATOM 1415 C CA . ASN A 1 180 ? 18.971 5.761 -35.656 1.00 73.62 180 ASN A CA 1
ATOM 1416 C C . ASN A 1 180 ? 19.803 6.017 -34.390 1.00 73.62 180 ASN A C 1
ATOM 1418 O O . ASN A 1 180 ? 20.520 5.139 -33.910 1.00 73.62 180 ASN A O 1
ATOM 1422 N N . SER A 1 181 ? 19.616 7.188 -33.778 1.00 79.81 181 SER A N 1
ATOM 1423 C CA . SER A 1 181 ? 20.242 7.598 -32.508 1.00 79.81 181 SER A CA 1
ATOM 1424 C C . SER A 1 181 ? 20.019 6.598 -31.368 1.00 79.81 181 SER A C 1
ATOM 1426 O O . SER A 1 181 ? 20.937 6.341 -30.593 1.00 79.81 181 SER A O 1
ATOM 1428 N N . PHE A 1 182 ? 18.846 5.955 -31.306 1.00 82.12 182 PHE A N 1
ATOM 1429 C CA . PHE A 1 182 ? 18.575 4.883 -30.337 1.00 82.12 182 PHE A CA 1
ATOM 1430 C C . PHE A 1 182 ? 19.478 3.653 -30.529 1.00 82.12 182 PHE A C 1
ATOM 1432 O O . PHE A 1 182 ? 19.874 3.022 -29.558 1.00 82.12 182 PHE A O 1
ATOM 1439 N N . CYS A 1 183 ? 19.855 3.327 -31.764 1.00 83.19 183 CYS A N 1
ATOM 1440 C CA . CYS A 1 183 ? 20.688 2.162 -32.064 1.00 83.19 183 CYS A CA 1
ATOM 1441 C C . CYS A 1 183 ? 22.144 2.358 -31.640 1.00 83.19 183 CYS A C 1
ATOM 1443 O O . CYS A 1 183 ? 22.841 1.389 -31.349 1.00 83.19 183 CYS A O 1
ATOM 1445 N N . HIS A 1 184 ? 22.600 3.611 -31.577 1.00 84.81 184 HIS A N 1
ATOM 1446 C CA . HIS A 1 184 ? 23.917 3.950 -31.051 1.00 84.81 184 HIS A CA 1
ATOM 1447 C C . HIS A 1 184 ? 23.915 4.124 -29.523 1.00 84.81 184 HIS A C 1
ATOM 1449 O O . HIS A 1 184 ? 24.949 3.950 -28.884 1.00 84.81 184 HIS A O 1
ATOM 1455 N N . PHE A 1 185 ? 22.756 4.415 -28.926 1.00 84.25 185 PHE A N 1
ATOM 1456 C CA . PHE A 1 185 ? 22.613 4.748 -27.508 1.00 84.25 185 PHE A CA 1
ATOM 1457 C C . PHE A 1 185 ? 23.222 3.726 -26.524 1.00 84.25 185 PHE A C 1
ATOM 1459 O O . PHE A 1 185 ? 23.909 4.160 -25.599 1.00 84.25 185 PHE A O 1
ATOM 1466 N N . PRO A 1 186 ? 23.069 2.394 -26.697 1.00 85.56 186 PRO A N 1
ATOM 1467 C CA . PRO A 1 186 ? 23.669 1.427 -25.775 1.00 85.56 186 PRO A CA 1
ATOM 1468 C C . PRO A 1 186 ? 25.199 1.405 -25.776 1.00 85.56 186 PRO A C 1
ATOM 1470 O O . PRO A 1 186 ? 25.791 1.007 -24.774 1.00 85.56 186 PRO A O 1
ATOM 1473 N N . ASP A 1 187 ? 25.816 1.816 -26.885 1.00 85.25 187 ASP A N 1
ATOM 1474 C CA . ASP A 1 187 ? 27.268 1.840 -27.071 1.00 85.25 187 ASP A CA 1
ATOM 1475 C C . ASP A 1 187 ? 27.856 3.240 -26.802 1.00 85.25 187 ASP A C 1
ATOM 1477 O O . ASP A 1 187 ? 29.071 3.380 -26.639 1.00 85.25 187 ASP A O 1
ATOM 1481 N N . MET A 1 188 ? 27.017 4.285 -26.732 1.00 82.75 188 MET A N 1
ATOM 1482 C CA . MET A 1 188 ? 27.459 5.666 -26.515 1.00 82.75 188 MET A CA 1
ATOM 1483 C C . MET A 1 188 ? 28.283 5.788 -25.236 1.00 82.75 188 MET A C 1
ATOM 1485 O O . MET A 1 188 ? 27.883 5.318 -24.167 1.00 82.75 188 MET A O 1
ATOM 1489 N N . ASN A 1 189 ? 29.431 6.463 -25.345 1.00 86.50 189 ASN A N 1
ATOM 1490 C CA . ASN A 1 189 ? 30.365 6.669 -24.238 1.00 86.50 189 ASN A CA 1
ATOM 1491 C C . ASN A 1 189 ? 30.720 5.355 -23.518 1.00 86.50 189 ASN A C 1
ATOM 1493 O O . ASN A 1 189 ? 30.722 5.296 -22.288 1.00 86.50 189 ASN A O 1
ATOM 1497 N N . ASN A 1 190 ? 30.960 4.283 -24.280 1.00 86.00 190 ASN A N 1
ATOM 1498 C CA . ASN A 1 190 ? 31.230 2.934 -23.768 1.00 86.00 190 ASN A CA 1
ATOM 1499 C C . ASN A 1 190 ? 30.101 2.390 -22.866 1.00 86.00 190 ASN A C 1
ATOM 1501 O O . ASN A 1 190 ? 30.352 1.665 -21.904 1.00 86.00 190 ASN A O 1
ATOM 1505 N N . GLY A 1 191 ? 28.852 2.772 -23.147 1.00 86.19 191 GLY A N 1
ATOM 1506 C CA . GLY A 1 191 ? 27.664 2.382 -22.384 1.00 86.19 191 GLY A CA 1
ATOM 1507 C C . GLY A 1 191 ? 27.393 3.219 -21.130 1.00 86.19 191 GLY A C 1
ATOM 1508 O O . GLY A 1 191 ? 26.413 2.960 -20.429 1.00 86.19 191 GLY A O 1
ATOM 1509 N N . LYS A 1 192 ? 28.207 4.245 -20.846 1.00 92.12 192 LYS A N 1
ATOM 1510 C CA . LYS A 1 192 ? 28.019 5.124 -19.681 1.00 92.12 192 LYS A CA 1
ATOM 1511 C C . LYS A 1 192 ? 26.694 5.887 -19.739 1.00 92.12 192 LYS A C 1
ATOM 1513 O O . LYS A 1 192 ? 25.989 5.946 -18.737 1.00 92.12 192 LYS A O 1
ATOM 1518 N N . SER A 1 193 ? 26.316 6.401 -20.909 1.00 90.50 193 SER A N 1
ATOM 1519 C CA . SER A 1 193 ? 25.058 7.146 -21.079 1.00 90.50 193 SER A CA 1
ATOM 1520 C C . SER A 1 193 ? 23.822 6.272 -20.858 1.00 90.50 193 SER A C 1
ATOM 1522 O O . SER A 1 193 ? 22.843 6.718 -20.265 1.00 90.50 193 SER A O 1
ATOM 1524 N N . LEU A 1 194 ? 23.885 5.000 -21.264 1.00 90.94 194 LEU A N 1
ATOM 1525 C CA . LEU A 1 194 ? 22.831 4.031 -20.979 1.00 90.94 194 LEU A CA 1
ATOM 1526 C C . LEU A 1 194 ? 22.718 3.754 -19.473 1.00 90.94 194 LEU A C 1
ATOM 1528 O O . LEU A 1 194 ? 21.616 3.699 -18.931 1.00 90.94 194 LEU A O 1
ATOM 1532 N N . LEU A 1 195 ? 23.853 3.596 -18.791 1.00 93.06 195 LEU A N 1
ATOM 1533 C CA . LEU A 1 195 ? 23.873 3.383 -17.348 1.00 93.06 195 LEU A CA 1
ATOM 1534 C C . LEU A 1 195 ? 23.319 4.599 -16.588 1.00 93.06 195 LEU A C 1
ATOM 1536 O O . LEU A 1 195 ? 22.556 4.431 -15.642 1.00 93.06 195 LEU A O 1
ATOM 1540 N N . GLU A 1 196 ? 23.663 5.819 -16.998 1.00 93.94 196 GLU A N 1
ATOM 1541 C CA . GLU A 1 196 ? 23.131 7.058 -16.412 1.00 93.94 196 GLU A CA 1
ATOM 1542 C C . GLU A 1 196 ? 21.617 7.173 -16.598 1.00 93.94 196 GLU A C 1
ATOM 1544 O O . GLU A 1 196 ? 20.902 7.427 -15.628 1.00 93.94 196 GLU A O 1
ATOM 1549 N N . PHE A 1 197 ? 21.116 6.908 -17.807 1.00 91.62 197 PHE A N 1
ATOM 1550 C CA . PHE A 1 197 ? 19.680 6.869 -18.072 1.00 91.62 197 PHE A CA 1
ATOM 1551 C C . PHE A 1 197 ? 18.975 5.827 -17.199 1.00 91.62 197 PHE A C 1
ATOM 1553 O O . PHE A 1 197 ? 17.979 6.140 -16.556 1.00 91.62 197 PHE A O 1
ATOM 1560 N N . ALA A 1 198 ? 19.516 4.610 -17.115 1.00 94.00 198 ALA A N 1
ATOM 1561 C CA . ALA A 1 198 ? 18.930 3.547 -16.309 1.00 94.00 198 ALA A CA 1
ATOM 1562 C C . ALA A 1 198 ? 18.891 3.892 -14.812 1.00 94.00 198 ALA A C 1
ATOM 1564 O O . ALA A 1 198 ? 17.890 3.639 -14.145 1.00 94.00 198 ALA A O 1
ATOM 1565 N N . ASN A 1 199 ? 19.951 4.512 -14.286 1.00 95.25 199 ASN A N 1
ATOM 1566 C CA . ASN A 1 199 ? 19.969 5.006 -12.910 1.00 95.25 199 ASN A CA 1
ATOM 1567 C C . ASN A 1 199 ? 18.946 6.126 -12.700 1.00 95.25 199 ASN A C 1
ATOM 1569 O O . ASN A 1 199 ? 18.219 6.111 -11.711 1.00 95.25 199 ASN A O 1
ATOM 1573 N N . SER A 1 200 ? 18.867 7.082 -13.627 1.00 95.38 200 SER A N 1
ATOM 1574 C CA . SER A 1 200 ? 17.909 8.188 -13.556 1.00 95.38 200 SER A CA 1
ATOM 1575 C C . SER A 1 200 ? 16.465 7.682 -13.574 1.00 95.38 200 SER A C 1
ATOM 1577 O O . SER A 1 200 ? 15.684 8.042 -12.694 1.00 95.38 200 SER A O 1
ATOM 1579 N N . ALA A 1 201 ? 16.146 6.772 -14.496 1.00 94.44 201 ALA A N 1
ATOM 1580 C CA . ALA A 1 201 ? 14.828 6.166 -14.617 1.00 94.44 201 ALA A CA 1
ATOM 1581 C C . ALA A 1 201 ? 14.449 5.369 -13.368 1.00 94.44 201 ALA A C 1
ATOM 1583 O O . ALA A 1 201 ? 13.392 5.608 -12.786 1.00 94.44 201 ALA A O 1
ATOM 1584 N N . SER A 1 202 ? 15.345 4.501 -12.894 1.00 96.00 202 SER A N 1
ATOM 1585 C CA . SER A 1 202 ? 15.138 3.742 -11.659 1.00 96.00 202 SER A CA 1
ATOM 1586 C C . SER A 1 202 ? 14.899 4.663 -10.462 1.00 96.00 202 SER A C 1
ATOM 1588 O O . SER A 1 202 ? 13.947 4.475 -9.710 1.00 96.00 202 SER A O 1
ATOM 1590 N N . ASN A 1 203 ? 15.722 5.701 -10.292 1.00 96.56 203 ASN A N 1
ATOM 1591 C CA . ASN A 1 203 ? 15.597 6.630 -9.170 1.00 96.56 203 ASN A CA 1
ATOM 1592 C C . ASN A 1 203 ? 14.297 7.439 -9.228 1.00 96.56 203 ASN A C 1
ATOM 1594 O O . ASN A 1 203 ? 13.645 7.616 -8.200 1.00 96.56 203 ASN A O 1
ATOM 1598 N N . ALA A 1 204 ? 13.887 7.893 -10.413 1.00 95.81 204 ALA A N 1
ATOM 1599 C CA . ALA A 1 204 ? 12.617 8.588 -10.591 1.00 95.81 204 ALA A CA 1
ATOM 1600 C C . ALA A 1 204 ? 11.418 7.668 -10.316 1.00 95.81 204 ALA A C 1
ATOM 1602 O O . ALA A 1 204 ? 10.478 8.068 -9.626 1.00 95.81 204 ALA A O 1
ATOM 1603 N N . GLY A 1 205 ? 11.481 6.414 -10.776 1.00 94.94 205 GLY A N 1
ATOM 1604 C CA . GLY A 1 205 ? 10.487 5.388 -10.470 1.00 94.94 205 GLY A CA 1
ATOM 1605 C C . GLY A 1 205 ? 10.376 5.113 -8.968 1.00 94.94 205 GLY A C 1
ATOM 1606 O O . GLY A 1 205 ? 9.273 5.114 -8.423 1.00 94.94 205 GLY A O 1
ATOM 1607 N N . ILE A 1 206 ? 11.507 4.945 -8.275 1.00 95.50 206 ILE A N 1
ATOM 1608 C CA . ILE A 1 206 ? 11.568 4.732 -6.819 1.00 95.50 206 ILE A CA 1
ATOM 1609 C C . ILE A 1 206 ? 11.008 5.940 -6.063 1.00 95.50 206 ILE A C 1
ATOM 1611 O O . ILE A 1 206 ? 10.229 5.770 -5.120 1.00 95.50 206 ILE A O 1
ATOM 1615 N N . ALA A 1 207 ? 11.374 7.157 -6.470 1.00 96.69 207 ALA A N 1
ATOM 1616 C CA . ALA A 1 207 ? 10.897 8.384 -5.842 1.00 96.69 207 ALA A CA 1
ATOM 1617 C C . ALA A 1 207 ? 9.376 8.523 -5.979 1.00 96.69 207 ALA A C 1
ATOM 1619 O O . ALA A 1 207 ? 8.685 8.789 -4.992 1.00 96.69 207 ALA A O 1
ATOM 1620 N N . GLN A 1 208 ? 8.835 8.267 -7.174 1.00 96.00 208 GLN A N 1
ATOM 1621 C CA . GLN A 1 208 ? 7.395 8.317 -7.397 1.00 96.00 208 GLN A CA 1
ATOM 1622 C C . GLN A 1 208 ? 6.656 7.214 -6.634 1.00 96.00 208 GLN A C 1
ATOM 1624 O O . GLN A 1 208 ? 5.631 7.491 -6.006 1.00 96.00 208 GLN A O 1
ATOM 1629 N N . ALA A 1 209 ? 7.176 5.983 -6.644 1.00 93.31 209 ALA A N 1
ATOM 1630 C CA . ALA A 1 209 ? 6.591 4.871 -5.901 1.00 93.31 209 ALA A CA 1
ATOM 1631 C C . ALA A 1 209 ? 6.524 5.178 -4.401 1.00 93.31 209 ALA A C 1
ATOM 1633 O O . ALA A 1 209 ? 5.468 5.034 -3.784 1.00 93.31 209 ALA A O 1
ATOM 1634 N N . SER A 1 210 ? 7.619 5.699 -3.846 1.00 93.75 210 SER A N 1
ATOM 1635 C CA . SER A 1 210 ? 7.726 6.078 -2.436 1.00 93.75 210 SER A CA 1
ATOM 1636 C C . SER A 1 210 ? 6.800 7.241 -2.073 1.00 93.75 210 SER A C 1
ATOM 1638 O O . SER A 1 210 ? 6.191 7.228 -1.007 1.00 93.75 210 SER A O 1
ATOM 1640 N N . SER A 1 211 ? 6.640 8.228 -2.958 1.00 94.31 211 SER A N 1
ATOM 1641 C CA . SER A 1 211 ? 5.733 9.367 -2.756 1.00 94.31 211 SER A CA 1
ATOM 1642 C C . SER A 1 211 ? 4.259 8.935 -2.711 1.00 94.31 211 SER A C 1
ATOM 1644 O O . SER A 1 211 ? 3.513 9.260 -1.778 1.00 94.31 211 SER A O 1
ATOM 1646 N N . VAL A 1 212 ? 3.832 8.121 -3.682 1.00 92.50 212 VAL A N 1
ATOM 1647 C CA . VAL A 1 212 ? 2.453 7.611 -3.753 1.00 92.50 212 VAL A CA 1
ATOM 1648 C C . VAL A 1 212 ? 2.163 6.641 -2.608 1.00 92.50 212 VAL A C 1
ATOM 1650 O O . VAL A 1 212 ? 1.106 6.727 -1.985 1.00 92.50 212 VAL A O 1
ATOM 1653 N N . GLN A 1 213 ? 3.096 5.745 -2.288 1.00 91.75 213 GLN A N 1
ATOM 1654 C CA . GLN A 1 213 ? 2.947 4.836 -1.155 1.00 91.75 213 GLN A CA 1
ATOM 1655 C C . GLN A 1 213 ? 2.915 5.611 0.168 1.00 91.75 213 GLN A C 1
ATOM 1657 O O . GLN A 1 213 ? 2.022 5.390 0.982 1.00 91.75 213 GLN A O 1
ATOM 1662 N N . GLY A 1 214 ? 3.854 6.537 0.373 1.00 85.75 214 GLY A N 1
ATOM 1663 C CA . GLY A 1 214 ? 3.986 7.315 1.603 1.00 85.75 214 GLY A CA 1
ATOM 1664 C C . GLY A 1 214 ? 2.740 8.140 1.911 1.00 85.75 214 GLY A C 1
ATOM 1665 O O . GLY A 1 214 ? 2.231 8.082 3.028 1.00 85.75 214 GLY A O 1
ATOM 1666 N N . SER A 1 215 ? 2.184 8.834 0.913 1.00 87.19 215 SER A N 1
ATOM 1667 C CA . SER A 1 215 ? 0.939 9.601 1.073 1.00 87.19 215 SER A CA 1
ATOM 1668 C C . SER A 1 215 ? -0.250 8.725 1.492 1.00 87.19 215 SER A C 1
ATOM 1670 O O . SER A 1 215 ? -0.991 9.079 2.411 1.00 87.19 215 SER A O 1
ATOM 1672 N N . LYS A 1 216 ? -0.404 7.542 0.885 1.00 87.12 216 LYS A N 1
ATOM 1673 C CA . LYS A 1 216 ? -1.473 6.593 1.228 1.00 87.12 216 LYS A CA 1
ATOM 1674 C C . LYS A 1 216 ? -1.281 5.950 2.600 1.00 87.12 216 LYS A C 1
ATOM 1676 O O . LYS A 1 216 ? -2.235 5.867 3.367 1.00 87.12 216 LYS A O 1
ATOM 1681 N N . VAL A 1 217 ? -0.063 5.525 2.935 1.00 86.38 217 VAL A N 1
ATOM 1682 C CA . VAL A 1 217 ? 0.261 4.955 4.255 1.00 86.38 217 VAL A CA 1
ATOM 1683 C C . VAL A 1 217 ? 0.044 5.986 5.360 1.00 86.38 217 VAL A C 1
ATOM 1685 O O . VAL A 1 217 ? -0.508 5.651 6.407 1.00 86.38 217 VAL A O 1
ATOM 1688 N N . GLN A 1 218 ? 0.402 7.248 5.119 1.00 88.38 218 GLN A N 1
ATOM 1689 C CA . GLN A 1 218 ? 0.152 8.329 6.066 1.00 88.38 218 GLN A CA 1
ATOM 1690 C C . GLN A 1 218 ? -1.348 8.522 6.314 1.00 88.38 218 GLN A C 1
ATOM 1692 O O . GLN A 1 218 ? -1.760 8.603 7.468 1.00 88.38 218 GLN A O 1
ATOM 1697 N N . PHE A 1 219 ? -2.165 8.522 5.257 1.00 84.12 219 PHE A N 1
ATOM 1698 C CA . PHE A 1 219 ? -3.623 8.602 5.375 1.00 84.12 219 PHE A CA 1
ATOM 1699 C C . PHE A 1 219 ? -4.221 7.424 6.165 1.00 84.12 219 PHE A C 1
ATOM 1701 O O . PHE A 1 219 ? -5.106 7.606 7.005 1.00 84.12 219 PHE A O 1
ATOM 1708 N N . ILE A 1 220 ? -3.722 6.204 5.941 1.00 84.44 220 ILE A N 1
ATOM 1709 C CA . ILE A 1 220 ? -4.139 5.022 6.711 1.00 84.44 220 ILE A CA 1
ATOM 1710 C C . ILE A 1 220 ? -3.788 5.215 8.190 1.00 84.44 220 ILE A C 1
ATOM 1712 O O . ILE A 1 220 ? -4.634 5.005 9.058 1.00 84.44 220 ILE A O 1
ATOM 1716 N N . LYS A 1 221 ? -2.564 5.666 8.486 1.00 83.94 221 LYS A N 1
ATOM 1717 C CA . LYS A 1 221 ? -2.090 5.884 9.856 1.00 83.94 221 LYS A CA 1
ATOM 1718 C C . LYS A 1 221 ? -2.923 6.928 10.603 1.00 83.94 221 LYS A C 1
ATOM 1720 O O . LYS A 1 221 ? -3.274 6.683 11.754 1.00 83.94 221 LYS A O 1
ATOM 1725 N N . THR A 1 222 ? -3.250 8.059 9.972 1.00 85.06 222 THR A N 1
ATOM 1726 C CA . THR A 1 222 ? -4.100 9.093 10.590 1.00 85.06 222 THR A CA 1
ATOM 1727 C C . THR A 1 222 ? -5.498 8.556 10.866 1.00 85.06 222 THR A C 1
ATOM 1729 O O . THR A 1 222 ? -5.978 8.662 11.987 1.00 85.06 222 THR A O 1
ATOM 1732 N N . THR A 1 223 ? -6.096 7.856 9.899 1.00 83.94 223 THR A N 1
ATOM 1733 C CA . THR A 1 223 ? -7.439 7.274 10.045 1.00 83.94 223 THR A CA 1
ATOM 1734 C C . THR A 1 223 ? -7.502 6.255 11.189 1.00 83.94 223 THR A C 1
ATOM 1736 O O . THR A 1 223 ? -8.434 6.264 11.991 1.00 83.94 223 THR A O 1
ATOM 1739 N N . VAL A 1 224 ? -6.495 5.381 11.300 1.00 82.19 224 VAL A N 1
ATOM 1740 C CA . VAL A 1 224 ? -6.401 4.390 12.386 1.00 82.19 224 VAL A CA 1
ATOM 1741 C C . VAL A 1 224 ? -6.216 5.066 13.746 1.00 82.19 224 VAL A C 1
ATOM 1743 O O . VAL A 1 224 ? -6.820 4.631 14.729 1.00 82.19 224 VAL A O 1
ATOM 1746 N N . ALA A 1 225 ? -5.411 6.129 13.818 1.00 81.56 225 ALA A N 1
ATOM 1747 C CA . ALA A 1 225 ? -5.227 6.897 15.047 1.00 81.56 225 ALA A CA 1
ATOM 1748 C C . ALA A 1 225 ? -6.535 7.571 15.496 1.00 81.56 225 ALA A C 1
ATOM 1750 O O . ALA A 1 225 ? -6.900 7.460 16.667 1.00 81.56 225 ALA A O 1
ATOM 1751 N N . ASP A 1 226 ? -7.277 8.175 14.564 1.00 80.81 226 ASP A N 1
ATOM 1752 C CA . ASP A 1 226 ? -8.561 8.830 14.840 1.00 80.81 226 ASP A CA 1
ATOM 1753 C C . ASP A 1 226 ? -9.610 7.830 15.347 1.00 80.81 226 ASP A C 1
ATOM 1755 O O . ASP A 1 226 ? -10.290 8.071 16.347 1.00 80.81 226 ASP A O 1
ATOM 1759 N N . LEU A 1 227 ? -9.708 6.660 14.705 1.00 81.50 227 LEU A N 1
ATOM 1760 C CA . LEU A 1 227 ? -10.572 5.564 15.157 1.00 81.50 227 LEU A CA 1
ATOM 1761 C C . LEU A 1 227 ? -10.195 5.097 16.567 1.00 81.50 227 LEU A C 1
ATOM 1763 O O . LEU A 1 227 ? -11.070 4.951 17.420 1.00 81.50 227 LEU A O 1
ATOM 1767 N N . SER A 1 228 ? -8.899 4.916 16.829 1.00 78.94 228 SER A N 1
ATOM 1768 C CA . SER A 1 228 ? -8.396 4.477 18.136 1.00 78.94 228 SER A CA 1
ATOM 1769 C C . SER A 1 228 ? -8.728 5.487 19.237 1.00 78.94 228 SER A C 1
ATOM 1771 O O . SER A 1 228 ? -9.202 5.100 20.305 1.00 78.94 228 SER A O 1
ATOM 1773 N N . TYR A 1 229 ? -8.552 6.786 18.971 1.00 79.25 229 TYR A N 1
ATOM 1774 C CA . TYR A 1 229 ? -8.906 7.854 19.908 1.00 79.25 229 TYR A CA 1
ATOM 1775 C C . TYR A 1 229 ? -10.403 7.847 20.234 1.00 79.25 229 TYR A C 1
ATOM 1777 O O . T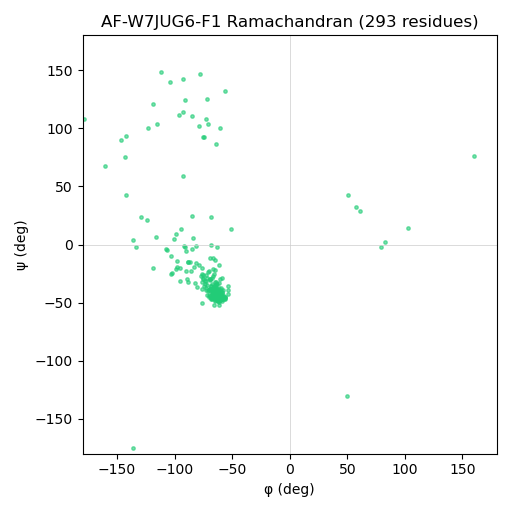YR A 1 229 ? -10.783 7.840 21.406 1.00 79.25 229 TYR A O 1
ATOM 1785 N N . ASN A 1 230 ? -11.256 7.760 19.210 1.00 75.31 230 ASN A N 1
ATOM 1786 C CA . ASN A 1 230 ? -12.705 7.711 19.393 1.00 75.31 230 ASN A CA 1
ATOM 1787 C C . ASN A 1 230 ? -13.149 6.480 20.203 1.00 75.31 230 ASN A C 1
ATOM 1789 O O . ASN A 1 230 ? -14.032 6.595 21.059 1.00 75.31 230 ASN A O 1
ATOM 1793 N N . MET A 1 231 ? -12.510 5.320 20.003 1.00 79.62 231 MET A N 1
ATOM 1794 C CA . MET A 1 231 ? -12.773 4.127 20.817 1.00 79.62 231 MET A CA 1
ATOM 1795 C C . MET A 1 231 ? -12.396 4.335 22.291 1.00 79.62 231 MET A C 1
ATOM 1797 O O . MET A 1 231 ? -13.178 3.976 23.173 1.00 79.62 231 MET A O 1
ATOM 1801 N N . ILE A 1 232 ? -11.248 4.960 22.575 1.00 80.44 232 ILE A N 1
ATOM 1802 C CA . ILE A 1 232 ? -10.808 5.257 23.949 1.00 80.44 232 ILE A CA 1
ATOM 1803 C C . ILE A 1 232 ? -11.781 6.225 24.636 1.00 80.44 232 ILE A C 1
ATOM 1805 O O . ILE A 1 232 ? -12.216 5.971 25.761 1.00 80.44 232 ILE A O 1
ATOM 1809 N N . VAL A 1 233 ? -12.168 7.311 23.958 1.00 81.06 233 VAL A N 1
ATOM 1810 C CA . VAL A 1 233 ? -13.103 8.313 24.499 1.00 81.06 233 VAL A CA 1
ATOM 1811 C C . VAL A 1 233 ? -14.468 7.689 24.803 1.00 81.06 233 VAL A C 1
ATOM 1813 O O . VAL A 1 233 ? -15.047 7.945 25.863 1.00 81.06 233 VAL A O 1
ATOM 1816 N N . SER A 1 234 ? -14.965 6.821 23.917 1.00 88.56 234 SER A N 1
ATOM 1817 C CA . SER A 1 234 ? -16.200 6.067 24.149 1.00 88.56 234 SER A CA 1
ATOM 1818 C C . SER A 1 234 ? -16.101 5.179 25.399 1.00 88.56 234 SER A C 1
ATOM 1820 O O . SER A 1 234 ? -16.977 5.241 26.265 1.00 88.56 234 SER A O 1
ATOM 1822 N N . GLY A 1 235 ? -15.000 4.434 25.559 1.00 83.75 235 GLY A N 1
ATOM 1823 C CA . GLY A 1 235 ? -14.770 3.577 26.728 1.00 83.75 235 GLY A CA 1
ATOM 1824 C C . GLY A 1 235 ? -14.729 4.348 28.053 1.00 83.75 235 GLY A C 1
ATOM 1825 O O . GLY A 1 235 ? -15.388 3.958 29.020 1.00 83.75 235 GLY A O 1
ATOM 1826 N N . ILE A 1 236 ? -14.026 5.486 28.093 1.00 86.38 236 ILE A N 1
ATOM 1827 C CA . ILE A 1 236 ? -13.967 6.357 29.281 1.00 86.38 236 ILE A CA 1
ATOM 1828 C C . ILE A 1 236 ? -15.363 6.886 29.633 1.00 86.38 236 ILE A C 1
ATOM 1830 O O . ILE A 1 236 ? -15.751 6.886 30.801 1.00 86.38 236 ILE A O 1
ATOM 1834 N N . THR A 1 237 ? -16.145 7.290 28.630 1.00 88.44 237 THR A N 1
ATOM 1835 C CA . THR A 1 237 ? -17.502 7.813 28.840 1.00 88.44 237 THR A CA 1
ATOM 1836 C C . THR A 1 237 ? -18.411 6.768 29.498 1.00 88.44 237 THR A C 1
ATOM 1838 O O . THR A 1 237 ? -19.115 7.076 30.461 1.00 88.44 237 THR A O 1
ATOM 1841 N N . ILE A 1 238 ? -18.356 5.512 29.040 1.00 89.69 238 ILE A N 1
ATOM 1842 C CA . ILE A 1 238 ? -19.134 4.406 29.621 1.00 89.69 238 ILE A CA 1
ATOM 1843 C C . ILE A 1 238 ? -18.709 4.139 31.073 1.00 89.69 238 ILE A C 1
ATOM 1845 O O . ILE A 1 238 ? -19.570 4.001 31.946 1.00 89.69 238 ILE A O 1
ATOM 1849 N N . LEU A 1 239 ? -17.402 4.128 31.362 1.00 90.56 239 LEU A N 1
ATOM 1850 C CA . LEU A 1 239 ? -16.884 3.946 32.724 1.00 90.56 239 LEU A CA 1
ATOM 1851 C C . LEU A 1 239 ? -17.383 5.027 33.692 1.00 90.56 239 LEU A C 1
ATOM 1853 O O . LEU A 1 239 ? -17.768 4.709 34.819 1.00 90.56 239 LEU A O 1
ATOM 1857 N N . VAL A 1 240 ? -17.431 6.290 33.257 1.00 93.06 240 VAL A N 1
ATOM 1858 C CA . VAL A 1 240 ? -17.951 7.400 34.072 1.00 93.06 240 VAL A CA 1
ATOM 1859 C C . VAL A 1 240 ? -19.440 7.212 34.377 1.00 93.06 240 VAL A C 1
ATOM 1861 O O . VAL A 1 240 ? -19.850 7.367 35.528 1.00 93.06 240 VAL A O 1
ATOM 1864 N N . ILE A 1 241 ? -20.253 6.816 33.390 1.00 92.56 241 ILE A N 1
ATOM 1865 C CA . ILE A 1 241 ? -21.689 6.553 33.591 1.00 92.56 241 ILE A CA 1
ATOM 1866 C C . ILE A 1 241 ? -21.900 5.413 34.599 1.00 92.56 241 ILE A C 1
ATOM 1868 O O . ILE A 1 241 ? -22.726 5.532 35.508 1.00 92.56 241 ILE A O 1
ATOM 1872 N N . VAL A 1 242 ? -21.131 4.326 34.480 1.00 93.19 242 VAL A N 1
ATOM 1873 C CA . VAL A 1 242 ? -21.191 3.182 35.404 1.00 93.19 242 VAL A CA 1
ATOM 1874 C C . VAL A 1 242 ? -20.793 3.608 36.820 1.00 93.19 242 VAL A C 1
ATOM 1876 O O . VAL A 1 242 ? -21.495 3.273 37.775 1.00 93.19 242 VAL A O 1
ATOM 1879 N N . LEU A 1 243 ? -19.729 4.403 36.976 1.00 94.94 243 LEU A N 1
ATOM 1880 C CA . LEU A 1 243 ? -19.318 4.953 38.273 1.00 94.94 243 LEU A CA 1
ATOM 1881 C C . LEU A 1 243 ? -20.422 5.798 38.919 1.00 94.94 243 LEU A C 1
ATOM 1883 O O . LEU A 1 243 ? -20.727 5.611 40.098 1.00 94.94 243 LEU A O 1
ATOM 1887 N N . VAL A 1 244 ? -21.074 6.681 38.155 1.00 95.44 244 VAL A N 1
ATOM 1888 C CA . VAL A 1 244 ? -22.199 7.493 38.649 1.00 95.44 244 VAL A CA 1
ATOM 1889 C C . VAL A 1 244 ? -23.367 6.605 39.092 1.00 95.44 244 VAL A C 1
ATOM 1891 O O . VAL A 1 244 ? -23.907 6.804 40.183 1.00 95.44 244 VAL A O 1
ATOM 1894 N N . MET A 1 245 ? -23.724 5.584 38.304 1.00 90.12 245 MET A N 1
ATOM 1895 C CA . MET A 1 245 ? -24.764 4.610 38.661 1.00 90.12 245 MET A CA 1
ATOM 1896 C C . MET A 1 245 ? -24.439 3.871 39.964 1.00 90.12 245 MET A C 1
ATOM 1898 O O . MET A 1 245 ? -25.318 3.713 40.813 1.00 90.12 245 MET A O 1
ATOM 1902 N N . VAL A 1 246 ? -23.178 3.475 40.170 1.00 93.69 246 VAL A N 1
ATOM 1903 C CA . VAL A 1 246 ? -22.718 2.827 41.407 1.00 93.69 246 VAL A CA 1
ATOM 1904 C C . VAL A 1 246 ? -22.809 3.780 42.601 1.00 93.69 246 VAL A C 1
ATOM 1906 O O . VAL A 1 246 ? -23.322 3.384 43.647 1.00 93.69 246 VAL A O 1
ATOM 1909 N N . ILE A 1 247 ? -22.384 5.040 42.463 1.00 94.19 247 ILE A N 1
ATOM 1910 C CA . ILE A 1 247 ? -22.471 6.041 43.540 1.00 94.19 247 ILE A CA 1
ATOM 1911 C C . ILE A 1 247 ? -23.934 6.278 43.937 1.00 94.19 247 ILE A C 1
ATOM 1913 O O . ILE A 1 247 ? -24.278 6.188 45.119 1.00 94.19 247 ILE A O 1
ATOM 1917 N N . ILE A 1 248 ? -24.822 6.514 42.963 1.00 94.69 248 ILE A N 1
ATOM 1918 C CA . ILE A 1 248 ? -26.262 6.694 43.209 1.00 94.69 248 ILE A CA 1
ATOM 1919 C C . ILE A 1 248 ? -26.847 5.442 43.872 1.00 94.69 248 ILE A C 1
ATOM 1921 O O . ILE A 1 248 ? -27.579 5.543 44.861 1.00 94.69 248 ILE A O 1
ATOM 1925 N N . TYR A 1 249 ? -26.498 4.253 43.378 1.00 91.62 249 TYR A N 1
ATOM 1926 C CA . TYR A 1 249 ? -26.923 2.983 43.958 1.00 91.62 249 TYR A CA 1
ATOM 1927 C C . TYR A 1 249 ? -26.492 2.846 45.424 1.00 91.62 249 TYR A C 1
ATOM 1929 O O . TYR A 1 249 ? -27.318 2.484 46.268 1.00 91.62 249 TYR A O 1
ATOM 1937 N N . LEU A 1 250 ? -25.242 3.184 45.757 1.00 90.06 250 LEU A N 1
ATOM 1938 C CA . LEU A 1 250 ? -24.734 3.152 47.129 1.00 90.06 250 LEU A CA 1
ATOM 1939 C C . LEU A 1 250 ? -25.482 4.140 48.035 1.00 90.06 250 LEU A C 1
ATOM 1941 O O . LEU A 1 250 ? -25.892 3.751 49.130 1.00 90.06 250 LEU A O 1
ATOM 1945 N N . ILE A 1 251 ? -25.761 5.364 47.572 1.00 91.00 251 ILE A N 1
ATOM 1946 C CA . ILE A 1 251 ? -26.555 6.356 48.321 1.00 91.00 251 ILE A CA 1
ATOM 1947 C C . ILE A 1 251 ? -27.975 5.832 48.576 1.00 91.00 251 ILE A C 1
ATOM 1949 O O . ILE A 1 251 ? -28.471 5.869 49.707 1.00 91.00 251 ILE A O 1
ATOM 1953 N N . LEU A 1 252 ? -28.644 5.303 47.548 1.00 85.94 252 LEU A N 1
ATOM 1954 C CA . LEU A 1 252 ? -29.998 4.756 47.672 1.00 85.94 252 LEU A CA 1
ATOM 1955 C C . LEU A 1 252 ? -30.039 3.529 48.589 1.00 85.94 252 LEU A C 1
ATOM 1957 O O . LEU A 1 252 ? -30.979 3.375 49.374 1.00 85.94 252 LEU A O 1
ATOM 1961 N N . ARG A 1 253 ? -29.026 2.661 48.520 1.00 87.94 253 ARG A N 1
ATOM 1962 C CA . ARG A 1 253 ? -28.882 1.493 49.397 1.00 87.94 253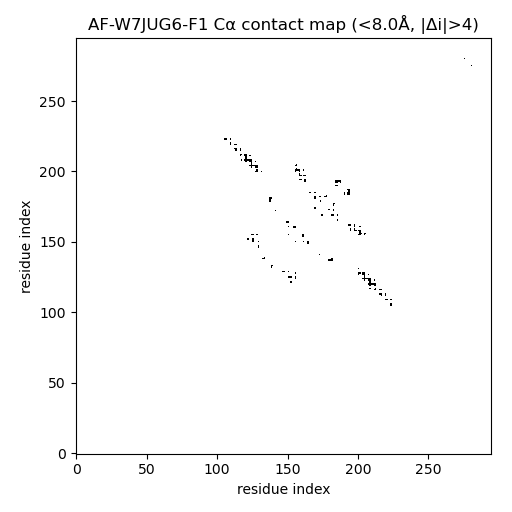 ARG A CA 1
ATOM 1963 C C . ARG A 1 253 ? -28.663 1.917 50.845 1.00 87.94 253 ARG A C 1
ATOM 1965 O O . ARG A 1 253 ? -29.326 1.384 51.737 1.00 87.94 253 ARG A O 1
ATOM 1972 N N . TYR A 1 254 ? -27.802 2.906 51.071 1.00 83.75 254 TYR A N 1
ATOM 1973 C CA . TYR A 1 254 ? -27.550 3.475 52.391 1.00 83.75 254 TYR A CA 1
ATOM 1974 C C . TYR A 1 254 ? -28.829 4.077 52.997 1.00 83.75 254 TYR A C 1
ATOM 1976 O O . TYR A 1 254 ? -29.205 3.752 54.126 1.00 83.75 254 TYR A O 1
ATOM 1984 N N . ARG A 1 255 ? -29.591 4.859 52.215 1.00 79.69 255 ARG A N 1
ATOM 1985 C CA . ARG A 1 255 ? -30.880 5.429 52.651 1.00 79.69 255 ARG A CA 1
ATOM 1986 C C . ARG A 1 255 ? -31.932 4.360 52.970 1.00 79.69 255 ARG A C 1
ATOM 1988 O O . ARG A 1 255 ? -32.652 4.506 53.959 1.00 79.69 255 ARG A O 1
ATOM 1995 N N . ARG A 1 256 ? -32.023 3.284 52.175 1.00 79.50 256 ARG A N 1
ATOM 1996 C CA . ARG A 1 256 ? -32.951 2.163 52.433 1.00 79.50 256 ARG A CA 1
ATOM 1997 C C . ARG A 1 256 ? -32.628 1.442 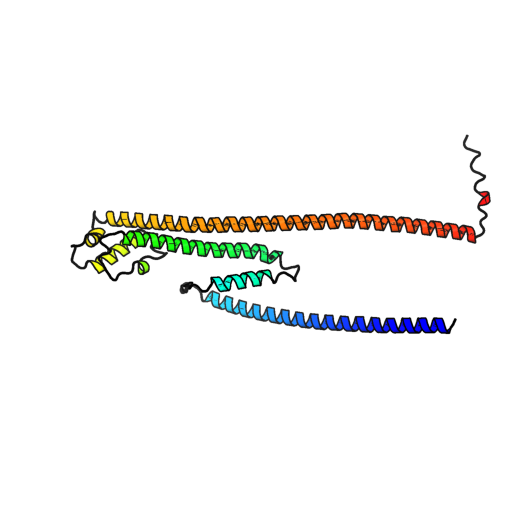53.742 1.00 79.50 256 ARG A C 1
ATOM 1999 O O . ARG A 1 256 ? -33.535 1.207 54.535 1.00 79.50 256 ARG A O 1
ATOM 2006 N N . LYS A 1 257 ? -31.347 1.159 54.006 1.00 69.88 257 LYS A N 1
ATOM 2007 C CA . LYS A 1 257 ? -30.898 0.535 55.264 1.00 69.88 257 LYS A CA 1
ATOM 2008 C C . LYS A 1 257 ? -31.249 1.393 56.485 1.00 69.88 257 LYS A C 1
ATOM 2010 O O . LYS A 1 257 ? -31.788 0.861 57.452 1.00 69.88 257 LYS A O 1
ATOM 2015 N N . LYS A 1 258 ? -31.046 2.714 56.412 1.00 70.56 258 LYS A N 1
ATOM 2016 C CA . LYS A 1 258 ? -31.414 3.639 57.499 1.00 70.56 258 LYS A CA 1
ATOM 2017 C C . LYS A 1 258 ? -32.926 3.648 57.782 1.00 70.56 258 LYS A C 1
ATOM 2019 O O . LYS A 1 258 ? -33.315 3.621 58.945 1.00 70.56 258 LYS A O 1
ATOM 2024 N N . LYS A 1 259 ? -33.779 3.630 56.746 1.00 65.88 259 LYS A N 1
ATOM 2025 C CA . LYS A 1 259 ? -35.247 3.549 56.916 1.00 65.88 259 LYS A CA 1
ATOM 2026 C C . LYS A 1 259 ? -35.698 2.258 57.609 1.00 65.88 259 LYS A C 1
ATOM 2028 O O . LYS A 1 259 ? -36.563 2.325 58.474 1.00 65.88 259 LYS A O 1
ATOM 2033 N N . ILE A 1 260 ? -35.112 1.107 57.266 1.00 72.38 260 ILE A N 1
ATOM 2034 C CA . ILE A 1 260 ? -35.462 -0.178 57.903 1.00 72.38 260 ILE A CA 1
ATOM 2035 C C . ILE A 1 260 ? -35.089 -0.160 59.390 1.00 72.38 260 ILE A C 1
ATOM 2037 O O . ILE A 1 260 ? -35.896 -0.558 60.222 1.00 72.38 260 ILE A O 1
ATOM 2041 N N . TYR A 1 261 ? -33.904 0.357 59.731 1.00 67.69 261 TYR A N 1
ATOM 2042 C CA . TYR A 1 261 ? -33.442 0.421 61.120 1.00 67.69 261 TYR A CA 1
ATOM 2043 C C . TYR A 1 261 ? -34.312 1.345 61.989 1.00 67.69 261 TYR A C 1
ATOM 2045 O O . TYR A 1 261 ? -34.687 0.983 63.100 1.00 67.69 261 TYR A O 1
ATOM 2053 N N . ILE A 1 262 ? -34.697 2.513 61.460 1.00 69.88 262 ILE A N 1
ATOM 2054 C CA . ILE A 1 262 ? -35.593 3.451 62.156 1.00 69.88 262 ILE A CA 1
ATOM 2055 C C . ILE A 1 262 ? -36.988 2.842 62.356 1.00 69.88 262 ILE A C 1
ATOM 2057 O O . ILE A 1 262 ? -37.527 2.908 63.458 1.00 69.88 262 ILE A O 1
ATOM 2061 N N . ASN A 1 263 ? -37.562 2.213 61.326 1.00 70.06 263 ASN A N 1
ATOM 2062 C CA . ASN A 1 263 ? -38.890 1.603 61.426 1.00 70.06 263 ASN A CA 1
ATOM 2063 C C . ASN A 1 263 ? -38.912 0.405 62.389 1.00 70.06 263 ASN A C 1
ATOM 2065 O O . ASN A 1 263 ? -39.882 0.243 63.123 1.00 70.06 263 ASN A O 1
ATOM 2069 N N . ALA A 1 264 ? -37.849 -0.405 62.424 1.00 71.12 264 ALA A N 1
ATOM 2070 C CA . ALA A 1 264 ? -37.725 -1.516 63.367 1.00 71.12 264 ALA A CA 1
ATOM 2071 C C . ALA A 1 264 ? -37.669 -1.030 64.826 1.00 71.12 264 ALA A C 1
ATOM 2073 O O . ALA A 1 264 ? -38.338 -1.600 65.686 1.00 71.12 264 ALA A O 1
ATOM 2074 N N . LEU A 1 265 ? -36.935 0.056 65.101 1.00 71.62 265 LEU A N 1
ATOM 2075 C CA . LEU A 1 265 ? -36.866 0.661 66.434 1.00 71.62 265 LEU A CA 1
ATOM 2076 C C . LEU A 1 265 ? -38.230 1.221 66.877 1.00 71.62 265 LEU A C 1
ATOM 2078 O O . LEU A 1 265 ? -38.651 1.001 68.008 1.00 71.62 265 LEU A O 1
ATOM 2082 N N . LEU A 1 266 ? -38.951 1.889 65.972 1.00 74.62 266 LEU A N 1
ATOM 2083 C CA . LEU A 1 266 ? -40.306 2.394 66.218 1.00 74.62 266 LEU A CA 1
ATOM 2084 C C . LEU A 1 266 ? -41.299 1.262 66.509 1.00 74.62 266 LEU A C 1
ATOM 2086 O O . LEU A 1 266 ? -42.099 1.380 67.432 1.00 74.62 266 LEU A O 1
ATOM 2090 N N . PHE A 1 267 ? -41.214 0.152 65.772 1.00 77.88 267 PHE A N 1
ATOM 2091 C CA . PHE A 1 267 ? -42.042 -1.032 66.004 1.00 77.88 267 PHE A CA 1
ATOM 2092 C C . PHE A 1 267 ? -41.741 -1.679 67.362 1.00 77.88 267 PHE A C 1
ATOM 2094 O O . PHE A 1 267 ? -42.658 -2.075 68.075 1.00 77.88 267 PHE A O 1
ATOM 2101 N N . TYR A 1 268 ? -40.464 -1.729 67.754 1.00 74.00 268 TYR A N 1
ATOM 2102 C CA . TYR A 1 268 ? -40.044 -2.229 69.062 1.00 74.00 268 TYR A CA 1
ATOM 2103 C C . TYR A 1 268 ? -40.565 -1.346 70.209 1.00 74.00 268 TYR A C 1
ATOM 2105 O O . TYR A 1 268 ? -41.103 -1.863 71.185 1.00 74.00 268 TYR A O 1
ATOM 2113 N N . ILE A 1 269 ? -40.486 -0.016 70.069 1.00 76.94 269 ILE A N 1
ATOM 2114 C CA . ILE A 1 269 ? -41.019 0.944 71.052 1.00 76.94 269 ILE A CA 1
ATOM 2115 C C . ILE A 1 269 ? -42.552 0.860 71.134 1.00 76.94 269 ILE A C 1
ATOM 2117 O O . ILE A 1 269 ? -43.100 0.820 72.235 1.00 76.94 269 ILE A O 1
ATOM 2121 N N . LEU A 1 270 ? -43.257 0.785 69.999 1.00 78.00 270 LEU A N 1
ATOM 2122 C CA . LEU A 1 270 ? -44.717 0.622 69.957 1.00 78.00 270 LEU A CA 1
ATOM 2123 C C . LEU A 1 270 ? -45.157 -0.679 70.633 1.00 78.00 270 LEU A C 1
ATOM 2125 O O . LEU A 1 270 ? -46.029 -0.636 71.497 1.00 78.00 270 LEU A O 1
ATOM 2129 N N . ASN A 1 271 ? -44.516 -1.810 70.321 1.00 74.81 271 ASN A N 1
ATOM 2130 C CA . ASN A 1 271 ? -44.818 -3.082 70.980 1.00 74.81 271 ASN A CA 1
ATOM 2131 C C . ASN A 1 271 ? -44.544 -3.033 72.487 1.00 74.81 271 ASN A C 1
ATOM 2133 O O . ASN A 1 271 ? -45.365 -3.516 73.261 1.00 74.81 271 ASN A O 1
ATOM 2137 N N . TYR A 1 272 ? -43.442 -2.413 72.920 1.00 72.56 272 TYR A N 1
ATOM 2138 C CA . TYR A 1 272 ? -43.130 -2.249 74.343 1.00 72.56 272 TYR A CA 1
ATOM 2139 C C . TYR A 1 272 ? -44.178 -1.389 75.077 1.00 72.56 272 TYR A C 1
ATOM 2141 O O . TYR A 1 272 ? -44.583 -1.712 76.192 1.00 72.56 272 TYR A O 1
ATOM 2149 N N . THR A 1 273 ? -44.671 -0.331 74.426 1.00 69.81 273 THR A N 1
ATOM 2150 C CA . THR A 1 273 ? -45.693 0.583 74.974 1.00 69.81 273 THR A CA 1
ATOM 2151 C C . THR A 1 273 ? -47.089 -0.054 75.008 1.00 69.81 273 THR A C 1
ATOM 2153 O O . THR A 1 273 ? -47.881 0.207 75.910 1.00 69.81 273 THR A O 1
ATOM 2156 N N . ILE A 1 274 ? -47.412 -0.913 74.037 1.00 70.62 274 ILE A N 1
ATOM 2157 C CA . ILE A 1 274 ? -48.657 -1.693 74.038 1.00 70.62 274 ILE A CA 1
ATOM 2158 C C . ILE A 1 274 ? -48.613 -2.740 75.159 1.00 70.62 274 ILE A C 1
ATOM 2160 O O . ILE A 1 274 ? -49.571 -2.837 75.925 1.00 70.62 274 ILE A O 1
ATOM 2164 N N . LEU A 1 275 ? -47.488 -3.453 75.324 1.00 63.69 275 LEU A N 1
ATOM 2165 C CA . LEU A 1 275 ? -47.311 -4.434 76.400 1.00 63.69 275 LEU A CA 1
ATOM 2166 C C . LEU A 1 275 ? -47.483 -3.796 77.788 1.00 63.69 275 LEU A C 1
ATOM 2168 O O . LEU A 1 275 ? -48.217 -4.333 78.618 1.00 63.69 275 LEU A O 1
ATOM 2172 N N . SER A 1 276 ? -46.871 -2.629 78.026 1.00 61.41 276 SER A N 1
ATOM 2173 C CA . SER A 1 276 ? -46.967 -1.928 79.315 1.00 61.41 276 SER A CA 1
ATOM 2174 C C . SER A 1 276 ? -48.388 -1.446 79.636 1.00 61.41 276 SER A C 1
ATOM 2176 O O . SER A 1 276 ? -48.808 -1.527 80.791 1.00 61.41 276 SER A O 1
ATOM 2178 N N . ASN A 1 277 ? -49.152 -1.014 78.626 1.00 60.91 277 ASN A N 1
ATOM 2179 C CA . ASN A 1 277 ? -50.550 -0.607 78.784 1.00 60.91 277 ASN A CA 1
ATOM 2180 C C . ASN A 1 277 ? -51.504 -1.804 78.971 1.00 60.91 277 ASN A C 1
ATOM 2182 O O . ASN A 1 277 ? -52.445 -1.707 79.754 1.00 60.91 277 ASN A O 1
ATOM 2186 N N . THR A 1 278 ? -51.263 -2.943 78.309 1.00 59.44 278 THR A N 1
ATOM 2187 C CA . THR A 1 278 ? -52.094 -4.159 78.466 1.00 59.44 278 THR A CA 1
ATOM 2188 C C . THR A 1 278 ? -51.851 -4.919 79.773 1.00 59.44 278 THR A C 1
ATOM 2190 O O . THR A 1 278 ? -52.769 -5.560 80.271 1.00 59.44 278 THR A O 1
ATOM 2193 N N . MET A 1 279 ? -50.657 -4.816 80.371 1.00 57.69 279 MET A N 1
ATOM 2194 C CA . MET A 1 279 ? -50.351 -5.428 81.675 1.00 57.69 279 MET A CA 1
ATOM 2195 C C . MET A 1 279 ? -50.774 -4.575 82.885 1.00 57.69 279 MET A C 1
ATOM 2197 O O . MET A 1 279 ? -50.471 -4.939 84.017 1.00 57.69 279 MET A O 1
ATOM 2201 N N . GLY A 1 280 ? -51.469 -3.447 82.691 1.00 54.56 280 GLY A N 1
ATOM 2202 C CA . GLY A 1 280 ? -51.997 -2.658 83.811 1.00 54.56 280 GLY A CA 1
ATOM 2203 C C . GLY A 1 280 ? -50.919 -2.124 84.763 1.00 54.56 280 GLY A C 1
ATOM 2204 O O . GLY A 1 280 ? -51.177 -1.925 85.950 1.00 54.56 280 GLY A O 1
ATOM 2205 N N . LEU A 1 281 ? -49.701 -1.882 84.270 1.00 52.25 281 LEU A N 1
ATOM 2206 C CA . LEU A 1 281 ? -48.664 -1.230 85.060 1.00 52.25 281 LEU A CA 1
ATOM 2207 C C . LEU A 1 281 ? -48.937 0.273 85.080 1.00 52.25 281 LEU A C 1
ATOM 2209 O O . LEU A 1 281 ? -48.699 1.013 84.131 1.00 52.25 281 LEU A O 1
ATOM 2213 N N . ASN A 1 282 ? -49.485 0.707 86.208 1.00 49.16 282 ASN A N 1
ATOM 2214 C CA . ASN A 1 282 ? -49.784 2.086 86.551 1.00 49.16 282 ASN A CA 1
ATOM 2215 C C . ASN A 1 282 ? -48.469 2.895 86.652 1.00 49.16 282 ASN A C 1
ATOM 2217 O O . ASN A 1 282 ? -47.874 3.026 87.722 1.00 49.16 282 ASN A O 1
ATOM 2221 N N . ILE A 1 283 ? -47.986 3.436 85.527 1.00 50.75 283 ILE A N 1
ATOM 2222 C CA . ILE A 1 283 ? -46.727 4.210 85.434 1.00 50.75 283 ILE A CA 1
ATOM 2223 C C . ILE A 1 283 ? -46.814 5.569 86.167 1.00 50.75 283 ILE A C 1
ATOM 2225 O O . ILE A 1 283 ? -45.817 6.276 86.312 1.00 50.75 283 ILE A O 1
ATOM 2229 N N . LYS A 1 284 ? -47.957 5.913 86.777 1.00 45.03 284 LYS A N 1
ATOM 2230 C CA . LYS A 1 284 ? -48.103 7.123 87.606 1.00 45.03 284 LYS A CA 1
ATOM 2231 C C . LYS A 1 284 ? -47.230 7.159 88.876 1.00 45.03 284 LYS A C 1
ATOM 2233 O O . LYS A 1 284 ? -47.255 8.169 89.569 1.00 45.03 284 LYS A O 1
ATOM 2238 N N . LYS A 1 285 ? -46.438 6.121 89.187 1.00 43.69 285 LYS A N 1
ATOM 2239 C CA . LYS A 1 285 ? -45.569 6.083 90.384 1.00 43.69 285 LYS A CA 1
ATOM 2240 C C . LYS A 1 285 ? -44.060 6.243 90.161 1.00 43.69 285 LYS A C 1
ATOM 2242 O O . LYS A 1 285 ? -43.349 6.348 91.152 1.00 43.69 285 LYS A O 1
ATOM 2247 N N . ILE A 1 286 ? -43.548 6.308 88.927 1.00 47.53 286 ILE A N 1
ATOM 2248 C CA . ILE A 1 286 ? -42.079 6.323 88.706 1.00 47.53 286 ILE A CA 1
ATOM 2249 C C . ILE A 1 286 ? -41.523 7.720 88.358 1.00 47.53 286 ILE A C 1
ATOM 2251 O O . ILE A 1 286 ? -40.321 7.943 88.450 1.00 47.53 286 ILE A O 1
ATOM 2255 N N . TYR A 1 287 ? -42.379 8.714 88.094 1.00 42.41 287 TYR A N 1
ATOM 2256 C CA . TYR A 1 287 ? -41.947 10.106 87.864 1.00 42.41 287 TYR A CA 1
ATOM 2257 C C . TYR A 1 287 ? -41.966 11.015 89.108 1.00 42.41 287 TYR A C 1
ATOM 2259 O O . TYR A 1 287 ? -41.825 12.224 88.963 1.00 42.41 287 TYR A O 1
ATOM 2267 N N . PHE A 1 288 ? -42.102 10.474 90.328 1.00 38.91 288 PHE A N 1
ATOM 2268 C CA . PHE A 1 288 ? -42.105 11.292 91.557 1.00 38.91 288 PHE A CA 1
ATOM 2269 C C . PHE A 1 288 ? -40.939 11.031 92.528 1.00 38.91 288 PHE A C 1
ATOM 2271 O O . PHE A 1 288 ? -40.924 11.596 93.611 1.00 38.91 288 PHE A O 1
ATOM 2278 N N . PHE A 1 289 ? -39.934 10.216 92.181 1.00 38.62 289 PHE A N 1
ATOM 2279 C CA . PHE A 1 289 ? -38.850 9.899 93.135 1.00 38.62 289 PHE A CA 1
ATOM 2280 C C . PHE A 1 289 ? -37.425 10.205 92.664 1.00 38.62 289 PHE A C 1
ATOM 2282 O O . PHE A 1 289 ? -36.466 9.660 93.207 1.00 38.62 289 PHE A O 1
ATOM 2289 N N . ARG A 1 290 ? -37.239 11.090 91.675 1.00 40.19 290 ARG A N 1
ATOM 2290 C CA . ARG A 1 290 ? -35.879 11.481 91.262 1.00 40.19 290 ARG A CA 1
ATOM 2291 C C . ARG A 1 290 ? -35.714 12.954 90.887 1.00 40.19 290 ARG A C 1
ATOM 2293 O O . ARG A 1 290 ? -35.019 13.274 89.933 1.00 40.19 290 ARG A O 1
ATOM 2300 N N . THR A 1 291 ? -36.319 13.843 91.673 1.00 43.78 291 THR A N 1
ATOM 2301 C CA . THR A 1 291 ? -36.005 15.289 91.691 1.00 43.78 291 THR A CA 1
ATOM 2302 C C . THR A 1 291 ? -35.750 15.830 93.104 1.00 43.78 291 THR A C 1
ATOM 2304 O O . THR A 1 291 ? -35.871 17.025 93.337 1.00 43.78 291 THR A O 1
ATOM 2307 N N . THR A 1 292 ? -35.357 14.977 94.055 1.00 43.16 292 THR A N 1
ATOM 2308 C CA . THR A 1 292 ? -34.887 15.399 95.388 1.00 43.16 292 THR A CA 1
ATOM 2309 C C . THR A 1 292 ? -33.747 14.492 95.844 1.00 43.16 292 THR A C 1
ATOM 2311 O O . THR A 1 292 ? -33.973 13.551 96.596 1.00 43.16 292 THR A O 1
ATOM 2314 N N . ASN A 1 293 ? -32.560 14.693 95.270 1.00 38.97 293 ASN A N 1
ATOM 2315 C CA . ASN A 1 293 ? -31.231 14.397 95.836 1.00 38.97 293 ASN A CA 1
ATOM 2316 C C . ASN A 1 293 ? -30.218 14.308 94.691 1.00 38.97 293 ASN A C 1
ATOM 2318 O O . ASN A 1 293 ? -29.858 13.216 94.267 1.00 38.97 293 ASN A O 1
ATOM 2322 N N . ILE A 1 294 ? -29.832 15.464 94.157 1.00 38.56 294 ILE A N 1
ATOM 2323 C CA . ILE A 1 294 ? -28.429 15.852 93.980 1.00 38.56 294 ILE A CA 1
ATOM 2324 C C . ILE A 1 294 ? -28.451 17.372 94.183 1.00 38.56 294 ILE A C 1
ATOM 2326 O O . ILE A 1 294 ? -28.777 18.134 93.273 1.00 38.56 294 ILE A O 1
ATOM 2330 N N . MET A 1 295 ? -28.268 17.755 95.445 1.00 37.09 295 MET A N 1
ATOM 2331 C CA . MET A 1 295 ? -27.526 18.955 95.815 1.00 37.09 295 MET A CA 1
ATOM 2332 C C . MET A 1 295 ? -26.047 18.566 95.808 1.00 37.09 295 MET A C 1
ATOM 2334 O O . MET A 1 295 ? -25.782 17.373 96.099 1.00 37.09 295 MET A O 1
#